Protein AF-A0A6S6T9M2-F1 (afdb_monomer_lite)

pLDDT: mean 82.68, std 16.68, range [32.62, 98.31]

Foldseek 3Di:
DPDVVLVVQLVVLVVQLVVLCVCLVPDPCNVVSVVSNVLSVVSNVDPDVVSVVVSVVVVVVVCVVVVVVVVVVFQQLLVVLLVVLVVVLVVLVVVLVPDPDPVSVVVSVVVNVVSVVVSVVSVVVVVVLVVVLVPDVLSVVLSSCCRPPNDVRSVVSVVPDPVVVQLVVLLVVLVVLQVVLVVCVVVVVNVSSLVSLVVSCVSPPALVSLVSSLVSCVVVVVLVVNLVSLVVCVVPYDDDLVSLLVSLQSNLVSCVVVVVNVSSVVSPVVSVVSVVVVVVVD

Organism: NCBI:txid269237

Radius of gyration: 30.88 Å; chains: 1; bounding box: 86×60×70 Å

Sequence (282 aa):
MGIFSQAKSWKFAAVIASYAEKQVEGSEYPWMWEIIATIAEEFNNEVNVFVVAIGLIVLIIVTYAFGKEQSDKHTDFFVEELKRKNEEIERLQEALKSTPSNQEKLLFSTQIEVLSNELIKVKETEKRLKENALEVEVVKVVTEILNEKGIDEALAYLENLDIQKLTEKNREYSKALLTQADLYELRNEHLKANKYYIKSIGFDRNFSNSLIYVDYLAQQNENIKVLKQLQIMELELVFSQDEKIIFLGSIANGYYKQNQFLEAEEAYNEALELYRALAQNN

Secondary structure (DSSP, 8-state):
--STTHHHHHHHHHHHHHHHHHHHTT-S-HHHHHHHHHHHHHHHH---HHHHHHHHHHHHHHHHHHHHHTGGGS--HHHHHHHHHHHHHHHHHHHHHH---HHHHHHHHHHHHHHHHHHHHHHHHHHHHHHHHTT-HHHHHHHHHHHHH-HHHHHHHHHT--HHHHHHHHHHHHHHHHHHHHHHHHTT-HHHHHHHHHHHHHH---HHHHHHHHHHHHHTT-HHHHHHHHHHHHHH-PPPHHHHHHHHHHHHHHHHHTT-HHHHHHHHHHHHHHHHHHHHH-

InterPro domains:
  IPR011990 Tetratricopeptide-like helical domain superfamily [G3DSA:1.25.40.10] (145-282)
  IPR011990 Tetratricopeptide-like helical domain superfamily [SSF48452] (152-277)
  IPR019734 Tetratricopeptide repeat [SM00028] (174-207)
  IPR019734 Tetratricopeptide repeat [SM00028] (245-278)

Structure (mmCIF, N/CA/C/O backbone):
data_AF-A0A6S6T9M2-F1
#
_entry.id   AF-A0A6S6T9M2-F1
#
loop_
_atom_site.group_PDB
_atom_site.id
_atom_site.type_symbol
_atom_site.label_atom_id
_atom_site.label_alt_id
_atom_site.label_comp_id
_atom_site.label_asym_id
_atom_site.label_entity_id
_atom_site.label_seq_id
_atom_site.pdbx_PDB_ins_code
_atom_site.Cartn_x
_atom_site.Cartn_y
_atom_site.Cartn_z
_atom_site.occupancy
_atom_site.B_iso_or_equiv
_atom_site.auth_seq_id
_atom_site.auth_comp_id
_atom_site.auth_asym_id
_atom_site.auth_atom_id
_atom_site.pdbx_PDB_model_num
ATOM 1 N N . MET A 1 1 ? 46.884 -15.381 18.777 1.00 42.72 1 MET A N 1
ATOM 2 C CA . MET A 1 1 ? 45.641 -15.043 18.046 1.00 42.72 1 MET A CA 1
ATOM 3 C C . MET A 1 1 ? 45.480 -15.998 16.849 1.00 42.72 1 MET A C 1
ATOM 5 O O . MET A 1 1 ? 45.544 -15.552 15.718 1.00 42.72 1 MET A O 1
ATOM 9 N N . GLY A 1 2 ? 45.373 -17.323 17.055 1.00 50.19 2 GLY A N 1
ATOM 10 C CA . GLY A 1 2 ? 45.653 -18.256 15.940 1.00 50.19 2 GLY A CA 1
ATOM 11 C C . GLY A 1 2 ? 45.145 -19.696 16.036 1.00 50.19 2 GLY A C 1
ATOM 12 O O . GLY A 1 2 ? 45.729 -20.556 15.402 1.00 50.19 2 GLY A O 1
ATOM 13 N N . ILE A 1 3 ? 44.091 -19.983 16.805 1.00 38.41 3 ILE A N 1
ATOM 14 C CA . ILE A 1 3 ? 43.488 -21.339 16.838 1.00 38.41 3 ILE A CA 1
ATOM 15 C C . ILE A 1 3 ? 41.980 -21.285 16.524 1.00 38.41 3 ILE A C 1
ATOM 17 O O . ILE A 1 3 ? 41.440 -22.163 15.860 1.00 38.41 3 ILE A O 1
ATOM 21 N N . PHE A 1 4 ? 41.299 -20.190 16.884 1.00 32.62 4 PHE A N 1
ATOM 22 C CA . PHE A 1 4 ? 39.863 -20.016 16.624 1.00 32.62 4 PHE A CA 1
ATOM 23 C C . PHE A 1 4 ? 39.494 -19.636 15.173 1.00 32.62 4 PHE A C 1
ATOM 25 O O . PHE A 1 4 ? 38.320 -19.742 14.819 1.00 32.62 4 PHE A O 1
ATOM 32 N N . SER A 1 5 ? 40.447 -19.216 14.326 1.00 50.81 5 SER A N 1
ATOM 33 C CA . SER A 1 5 ? 40.186 -18.933 12.900 1.00 50.81 5 SER A CA 1
ATOM 34 C C . SER A 1 5 ? 40.252 -20.189 12.023 1.00 50.81 5 SER A C 1
ATOM 36 O O . SER A 1 5 ? 39.397 -20.356 11.158 1.00 50.81 5 SER A O 1
ATOM 38 N N . GLN A 1 6 ? 41.186 -21.107 12.298 1.00 48.78 6 GLN A N 1
ATOM 39 C CA . GLN A 1 6 ? 41.361 -22.350 11.530 1.00 48.78 6 GLN A CA 1
ATOM 40 C C . GLN A 1 6 ? 40.166 -23.307 11.674 1.00 48.78 6 GLN A C 1
ATOM 42 O O . GLN A 1 6 ? 39.694 -23.883 10.698 1.00 48.78 6 GLN A O 1
ATOM 47 N N . ALA A 1 7 ? 39.588 -23.409 12.875 1.00 47.59 7 ALA A N 1
ATOM 48 C CA . ALA A 1 7 ? 38.432 -24.277 13.109 1.00 47.59 7 ALA A CA 1
ATOM 49 C C . ALA A 1 7 ? 37.156 -23.822 12.366 1.00 47.59 7 ALA A C 1
ATOM 51 O O . ALA A 1 7 ? 36.276 -24.638 12.083 1.00 47.59 7 ALA A O 1
ATOM 52 N N . LYS A 1 8 ? 37.031 -22.523 12.049 1.00 52.19 8 LYS A N 1
ATOM 53 C CA . LYS A 1 8 ? 35.902 -21.988 11.268 1.00 52.19 8 LYS A CA 1
ATOM 54 C C . LYS A 1 8 ? 36.107 -22.160 9.762 1.00 52.19 8 LYS A C 1
ATOM 56 O O . LYS A 1 8 ? 35.130 -22.445 9.075 1.00 52.19 8 LYS A O 1
ATOM 61 N N . SER A 1 9 ? 37.340 -22.046 9.261 1.00 52.81 9 SER A N 1
ATOM 62 C CA . SER A 1 9 ? 37.640 -22.278 7.841 1.00 52.81 9 SER A CA 1
ATOM 63 C C . SER A 1 9 ? 37.421 -23.735 7.431 1.00 52.81 9 SER A C 1
ATOM 65 O O . SER A 1 9 ? 36.854 -23.976 6.372 1.00 52.81 9 SER A O 1
ATOM 67 N N . TRP A 1 10 ? 37.755 -24.701 8.294 1.00 55.53 10 TRP A N 1
ATOM 68 C CA . TRP A 1 10 ? 37.562 -26.130 7.998 1.00 55.53 10 TRP A CA 1
ATOM 69 C C . TRP A 1 10 ? 36.083 -26.527 7.914 1.00 55.53 10 TRP A C 1
ATOM 71 O O . TRP A 1 10 ? 35.679 -27.267 7.022 1.00 55.53 10 TRP A O 1
ATOM 81 N N . LYS A 1 11 ? 35.233 -25.961 8.784 1.00 56.62 11 LYS A N 1
ATOM 82 C CA . LYS A 1 11 ? 33.778 -26.179 8.708 1.00 56.62 11 LYS A CA 1
ATOM 83 C C . LYS A 1 11 ? 33.154 -25.569 7.455 1.00 56.62 11 LYS A C 1
ATOM 85 O O . LYS A 1 11 ? 32.199 -26.128 6.934 1.00 56.62 11 LYS A O 1
ATOM 90 N N . PHE A 1 12 ? 33.670 -24.437 6.984 1.00 56.12 12 PHE A N 1
ATOM 91 C CA . PHE A 1 12 ? 33.167 -23.786 5.777 1.00 56.12 12 PHE A CA 1
ATOM 92 C C . PHE A 1 12 ? 33.563 -24.553 4.506 1.00 56.12 12 PHE A C 1
ATOM 94 O O . PHE A 1 12 ? 32.707 -24.797 3.660 1.00 56.12 12 PHE A O 1
ATOM 101 N N . ALA A 1 13 ? 34.815 -25.015 4.418 1.00 58.75 13 ALA A N 1
ATOM 102 C CA . ALA A 1 13 ? 35.294 -25.837 3.305 1.00 58.75 13 ALA A CA 1
ATOM 103 C C . ALA A 1 13 ? 34.513 -27.159 3.185 1.00 58.75 13 ALA A C 1
ATOM 105 O O . ALA A 1 13 ? 34.029 -27.490 2.106 1.00 58.75 13 ALA A O 1
ATOM 106 N N . ALA A 1 14 ? 34.274 -27.848 4.307 1.00 61.09 14 ALA A N 1
ATOM 107 C CA . ALA A 1 14 ? 33.480 -29.079 4.329 1.00 61.09 14 ALA A CA 1
ATOM 108 C C . ALA A 1 14 ? 32.020 -28.871 3.874 1.00 61.09 14 ALA A C 1
ATOM 110 O O . ALA A 1 14 ? 31.435 -29.741 3.231 1.00 61.09 14 ALA A O 1
ATOM 111 N N . VAL A 1 15 ? 31.424 -27.711 4.180 1.00 60.66 15 VAL A N 1
ATOM 112 C CA . VAL A 1 15 ? 30.069 -27.360 3.720 1.00 60.66 15 VAL A CA 1
ATOM 113 C C . VAL A 1 15 ? 30.046 -27.109 2.213 1.00 60.66 15 VAL A C 1
ATOM 115 O O . VAL A 1 15 ? 29.116 -27.560 1.551 1.00 60.66 15 VAL A O 1
ATOM 118 N N . ILE A 1 16 ? 31.062 -26.437 1.663 1.00 58.09 16 ILE A N 1
ATOM 119 C CA . ILE A 1 16 ? 31.172 -26.204 0.216 1.00 58.09 16 ILE A CA 1
ATOM 120 C C . ILE A 1 16 ? 31.389 -27.519 -0.533 1.00 58.09 16 ILE A C 1
ATOM 122 O O . ILE A 1 16 ? 30.699 -27.750 -1.520 1.00 58.09 16 ILE A O 1
ATOM 126 N N . ALA A 1 17 ? 32.274 -28.395 -0.048 1.00 63.91 17 ALA A N 1
ATOM 127 C CA . ALA A 1 17 ? 32.515 -29.703 -0.657 1.00 63.91 17 ALA A CA 1
ATOM 128 C C . ALA A 1 17 ? 31.230 -30.548 -0.688 1.00 63.91 17 ALA A C 1
ATOM 130 O O . ALA A 1 17 ? 30.805 -31.001 -1.747 1.00 63.91 17 ALA A O 1
ATOM 131 N N . SER A 1 18 ? 30.535 -30.651 0.452 1.00 64.75 18 SER A N 1
ATOM 132 C CA . SER A 1 18 ? 29.275 -31.400 0.546 1.00 64.75 18 SER A CA 1
ATOM 133 C C . SER A 1 18 ? 28.151 -30.794 -0.303 1.00 64.75 18 SER A C 1
ATOM 135 O O . SER A 1 18 ? 27.286 -31.517 -0.799 1.00 64.75 18 SER A O 1
ATOM 137 N N . TYR A 1 19 ? 28.133 -29.469 -0.465 1.00 61.78 19 TYR A N 1
ATOM 138 C CA . TYR A 1 19 ? 27.185 -28.804 -1.352 1.00 61.78 19 TYR A CA 1
ATOM 139 C C . TYR A 1 19 ? 27.508 -29.087 -2.822 1.00 61.78 19 TYR A C 1
ATOM 141 O O . TYR A 1 19 ? 26.602 -29.437 -3.569 1.00 61.78 19 TYR A O 1
ATOM 149 N N . ALA A 1 20 ? 28.780 -28.992 -3.218 1.00 63.69 20 ALA A N 1
ATOM 150 C CA . ALA A 1 20 ? 29.231 -29.248 -4.581 1.00 63.69 20 ALA A CA 1
ATOM 151 C C . ALA A 1 20 ? 28.957 -30.695 -5.015 1.00 63.69 20 ALA A C 1
ATOM 153 O O . ALA A 1 20 ? 28.370 -30.896 -6.073 1.00 63.69 20 ALA A O 1
ATOM 154 N N . GLU A 1 21 ? 29.266 -31.688 -4.173 1.00 64.75 21 GLU A N 1
ATOM 155 C CA . GLU A 1 21 ? 28.981 -33.106 -4.451 1.00 64.75 21 GLU A CA 1
ATOM 156 C C . GLU A 1 21 ? 27.493 -33.365 -4.722 1.00 64.75 21 GLU A C 1
ATOM 158 O O . GLU A 1 21 ? 27.144 -34.083 -5.655 1.00 64.75 21 GLU A O 1
ATOM 163 N N . LYS A 1 22 ? 26.595 -32.729 -3.958 1.00 63.97 22 LYS A N 1
ATOM 164 C CA . LYS A 1 22 ? 25.142 -32.862 -4.160 1.00 63.97 22 LYS A CA 1
ATOM 165 C C . LYS A 1 22 ? 24.640 -32.238 -5.459 1.00 63.97 22 LYS A C 1
ATOM 167 O O . LYS A 1 22 ? 23.543 -32.574 -5.885 1.00 63.97 22 LYS A O 1
ATOM 172 N N . GLN A 1 23 ? 25.398 -31.317 -6.050 1.00 66.00 23 GLN A N 1
ATOM 173 C CA . GLN A 1 23 ? 25.055 -30.687 -7.325 1.00 66.00 23 GLN A CA 1
ATOM 174 C C . GLN A 1 23 ? 25.643 -31.444 -8.529 1.00 66.00 23 GLN A C 1
ATOM 176 O O . GLN A 1 23 ? 25.248 -31.162 -9.656 1.00 66.00 23 GLN A O 1
ATOM 181 N N . VAL A 1 24 ? 26.551 -32.414 -8.328 1.00 64.88 24 VAL A N 1
ATOM 182 C CA . VAL A 1 24 ? 27.090 -33.261 -9.414 1.00 64.88 24 VAL A CA 1
ATOM 183 C C . VAL A 1 24 ? 25.969 -34.096 -10.045 1.00 64.88 24 VAL A C 1
ATOM 185 O O . VAL A 1 24 ? 25.859 -34.164 -11.271 1.00 64.88 24 VAL A O 1
ATOM 188 N N . GLU A 1 25 ? 25.099 -34.691 -9.223 1.00 49.94 25 GLU A N 1
ATOM 189 C CA . GLU A 1 25 ? 23.943 -35.461 -9.692 1.00 49.94 25 GLU A CA 1
ATOM 190 C C . GLU A 1 25 ? 22.837 -34.530 -10.213 1.00 49.94 25 GLU A C 1
ATOM 192 O O . GLU A 1 25 ? 22.069 -33.946 -9.452 1.00 49.94 25 GLU A O 1
ATOM 197 N N . GLY A 1 26 ? 22.751 -34.405 -11.540 1.00 54.00 26 GLY A N 1
ATOM 198 C CA . GLY A 1 26 ? 21.720 -33.621 -12.233 1.00 54.00 26 GLY A CA 1
ATOM 199 C C . GLY A 1 26 ? 22.206 -32.299 -12.830 1.00 54.00 26 GLY A C 1
ATOM 200 O O . GLY A 1 26 ? 21.419 -31.609 -13.475 1.00 54.00 26 GLY A O 1
ATOM 201 N N . SER A 1 27 ? 23.486 -31.956 -12.667 1.00 63.69 27 SER A N 1
ATOM 202 C CA . SER A 1 27 ? 24.093 -30.808 -13.351 1.00 63.69 27 SER A CA 1
ATOM 203 C C . SER A 1 27 ? 24.407 -31.126 -14.816 1.00 63.69 27 SER A C 1
ATOM 205 O O . SER A 1 27 ? 24.907 -32.204 -15.133 1.00 63.69 27 SER A O 1
ATOM 207 N N . GLU A 1 28 ? 24.191 -30.154 -15.708 1.00 59.28 28 GLU A N 1
ATOM 208 C CA . GLU A 1 28 ? 24.669 -30.201 -17.102 1.00 59.28 28 GLU A CA 1
ATOM 209 C C . GLU A 1 28 ? 26.208 -30.227 -17.196 1.00 59.28 28 GLU A C 1
ATOM 211 O O . GLU A 1 28 ? 26.762 -30.664 -18.204 1.00 59.28 28 GLU A O 1
ATOM 216 N N . TYR A 1 29 ? 26.910 -29.825 -16.128 1.00 59.88 29 TYR A N 1
ATOM 217 C CA . TYR A 1 29 ? 28.374 -29.781 -16.062 1.00 59.88 29 TYR A CA 1
ATOM 218 C C . TYR A 1 29 ? 28.917 -30.444 -14.778 1.00 59.88 29 TYR A C 1
ATOM 220 O O . TYR A 1 29 ? 29.408 -29.752 -13.880 1.00 59.88 29 TYR A O 1
ATOM 228 N N . PRO A 1 30 ? 28.856 -31.786 -14.665 1.00 63.81 30 PRO A N 1
ATOM 229 C CA . PRO A 1 30 ? 29.309 -32.530 -13.480 1.00 63.81 30 PRO A CA 1
ATOM 230 C C . PRO A 1 30 ? 30.799 -32.322 -13.166 1.00 63.81 30 PRO A C 1
ATOM 232 O O . PRO A 1 30 ? 31.168 -32.103 -12.015 1.00 63.81 30 PRO A O 1
ATOM 235 N N . TRP A 1 31 ? 31.636 -32.269 -14.210 1.00 66.00 31 TRP A N 1
ATOM 236 C CA . TRP A 1 31 ? 33.089 -32.066 -14.122 1.00 66.00 31 TRP A CA 1
ATOM 237 C C . TRP A 1 31 ? 33.486 -30.774 -13.388 1.00 66.00 31 TRP A C 1
ATOM 239 O O . TRP A 1 31 ? 34.559 -30.680 -12.800 1.00 66.00 31 TRP A O 1
ATOM 249 N N . MET A 1 32 ? 32.625 -29.755 -13.409 1.00 63.19 32 MET A N 1
ATOM 250 C CA . MET A 1 32 ? 32.878 -28.475 -12.751 1.00 63.19 32 MET A CA 1
ATOM 251 C C . MET A 1 32 ? 32.645 -28.562 -11.242 1.00 63.19 32 MET A C 1
ATOM 253 O O . MET A 1 32 ? 33.432 -28.034 -10.457 1.00 63.19 32 MET A O 1
ATOM 257 N N . TRP A 1 33 ? 31.585 -29.257 -10.830 1.00 69.50 33 TRP A N 1
ATOM 258 C CA . TRP A 1 33 ? 31.306 -29.515 -9.420 1.00 69.50 33 TRP A CA 1
ATOM 259 C C . TRP A 1 33 ? 32.347 -30.447 -8.803 1.00 69.50 33 TRP A C 1
ATOM 261 O O . TRP A 1 33 ? 32.735 -30.233 -7.658 1.00 69.50 33 TRP A O 1
ATOM 271 N N . GLU A 1 34 ? 32.885 -31.388 -9.583 1.00 69.00 34 GLU A N 1
ATOM 272 C CA . GLU A 1 34 ? 34.044 -32.202 -9.196 1.00 69.00 34 GLU A CA 1
ATOM 273 C C . GLU A 1 34 ? 35.296 -31.343 -8.951 1.00 69.00 34 GLU A C 1
ATOM 275 O O . GLU A 1 34 ? 35.994 -31.548 -7.958 1.00 69.00 34 GLU A O 1
ATOM 280 N N . ILE A 1 35 ? 35.561 -30.328 -9.785 1.00 64.81 35 ILE A N 1
ATOM 281 C CA . ILE A 1 35 ? 36.665 -29.375 -9.565 1.00 64.81 35 ILE A CA 1
ATOM 282 C C . ILE A 1 35 ? 36.435 -28.554 -8.290 1.00 64.81 35 ILE A C 1
ATOM 284 O O . ILE A 1 35 ? 37.356 -28.395 -7.492 1.00 64.81 35 ILE A O 1
ATOM 288 N N . ILE A 1 36 ? 35.220 -28.046 -8.065 1.00 64.38 36 ILE A N 1
ATOM 289 C CA . ILE A 1 36 ? 34.890 -27.261 -6.863 1.00 64.38 36 ILE A CA 1
ATOM 290 C C . ILE A 1 36 ? 35.013 -28.118 -5.596 1.00 64.38 36 ILE A C 1
ATOM 292 O O . ILE A 1 36 ? 35.560 -27.644 -4.600 1.00 64.38 36 ILE A O 1
ATOM 296 N N . ALA A 1 37 ? 34.543 -29.367 -5.633 1.00 67.62 37 ALA A N 1
ATOM 297 C CA . ALA A 1 37 ? 34.672 -30.313 -4.528 1.00 67.62 37 ALA A CA 1
ATOM 298 C C . ALA A 1 37 ? 36.145 -30.636 -4.240 1.00 67.62 37 ALA A C 1
ATOM 300 O O . ALA A 1 37 ? 36.572 -30.533 -3.092 1.00 67.62 37 ALA A O 1
ATOM 301 N N . THR A 1 38 ? 36.933 -30.905 -5.286 1.00 67.44 38 THR A N 1
ATOM 302 C CA . THR A 1 38 ? 38.375 -31.181 -5.179 1.00 67.44 38 THR A CA 1
ATOM 303 C C . THR A 1 38 ? 39.119 -29.992 -4.568 1.00 67.44 38 THR A C 1
ATOM 305 O O . THR A 1 38 ? 39.863 -30.155 -3.606 1.00 67.44 38 THR A O 1
ATOM 308 N N . ILE A 1 39 ? 38.852 -28.771 -5.049 1.00 63.19 39 ILE A N 1
ATOM 309 C CA . ILE A 1 39 ? 39.427 -27.542 -4.486 1.00 63.19 39 ILE A CA 1
ATOM 310 C C . ILE A 1 39 ? 39.017 -27.390 -3.013 1.00 63.19 39 ILE A C 1
ATOM 312 O O . ILE A 1 39 ? 39.860 -27.109 -2.167 1.00 63.19 39 ILE A O 1
ATOM 316 N N . ALA A 1 40 ? 37.743 -27.598 -2.672 1.00 65.44 40 ALA A N 1
ATOM 317 C CA . ALA A 1 40 ? 37.259 -27.483 -1.295 1.00 65.44 40 ALA A CA 1
ATOM 318 C C . ALA A 1 40 ? 37.879 -28.527 -0.342 1.00 65.44 40 ALA A C 1
ATOM 320 O O . ALA A 1 40 ? 38.109 -28.224 0.831 1.00 65.44 40 ALA A O 1
ATOM 321 N N . GLU A 1 41 ? 38.184 -29.728 -0.833 1.00 66.00 41 GLU A N 1
ATOM 322 C CA . GLU A 1 41 ? 38.875 -30.776 -0.078 1.00 66.00 41 GLU A CA 1
ATOM 323 C C . GLU A 1 41 ? 40.359 -30.435 0.140 1.00 66.00 41 GLU A C 1
ATOM 325 O O . GLU A 1 41 ? 40.887 -30.582 1.244 1.00 66.00 41 GLU A O 1
ATOM 330 N N . GLU A 1 42 ? 41.020 -29.863 -0.867 1.00 62.88 42 G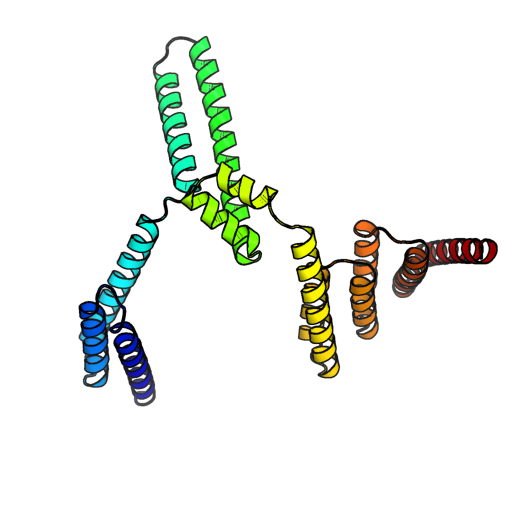LU A N 1
ATOM 331 C CA . GLU A 1 42 ? 42.414 -29.410 -0.785 1.00 62.88 42 GLU A CA 1
ATOM 332 C C . GLU A 1 42 ? 42.581 -28.227 0.190 1.00 62.88 42 GLU A C 1
ATOM 334 O O . GLU A 1 42 ? 43.537 -28.172 0.969 1.00 62.88 42 GLU A O 1
ATOM 339 N N . PHE A 1 43 ? 41.577 -27.344 0.259 1.00 61.41 43 PHE A N 1
ATOM 340 C CA . PHE A 1 43 ? 41.442 -26.290 1.276 1.00 61.41 43 PHE A CA 1
ATOM 341 C C . PHE A 1 43 ? 41.372 -26.821 2.720 1.00 61.41 43 PHE A C 1
ATOM 343 O O . PHE A 1 43 ? 41.695 -26.087 3.660 1.00 61.41 43 PHE A O 1
ATOM 350 N N . ASN A 1 44 ? 40.911 -28.059 2.920 1.00 62.75 44 ASN A N 1
ATOM 351 C CA . ASN A 1 44 ? 40.831 -28.680 4.241 1.00 62.75 44 ASN A CA 1
ATOM 352 C C . ASN A 1 44 ? 42.197 -29.225 4.701 1.00 62.75 44 ASN A C 1
ATOM 354 O O . ASN A 1 44 ? 42.442 -29.316 5.904 1.00 62.75 44 ASN A O 1
ATOM 358 N N . ASN A 1 45 ? 43.093 -29.541 3.758 1.00 60.31 45 ASN A N 1
ATOM 359 C CA . ASN A 1 45 ? 44.340 -30.255 4.033 1.00 60.31 45 ASN A CA 1
ATOM 360 C C . ASN A 1 45 ? 45.586 -29.355 4.138 1.00 60.31 45 ASN A C 1
ATOM 362 O O . ASN A 1 45 ? 46.496 -29.711 4.886 1.00 60.31 45 ASN A O 1
ATOM 366 N N . GLU A 1 46 ? 45.640 -28.173 3.504 1.00 56.06 46 GLU A N 1
ATOM 367 C CA . GLU A 1 46 ? 46.787 -27.255 3.652 1.00 56.06 46 GLU A CA 1
ATOM 368 C C . GLU A 1 46 ? 46.416 -25.772 3.839 1.00 56.06 46 GLU A C 1
ATOM 370 O O . GLU A 1 46 ? 45.572 -25.202 3.151 1.00 56.06 46 GLU A O 1
ATOM 375 N N . VAL A 1 47 ? 47.130 -25.090 4.749 1.00 55.41 47 VAL A N 1
ATOM 376 C CA . VAL A 1 47 ? 47.033 -23.634 4.988 1.00 55.41 47 VAL A CA 1
ATOM 377 C C . VAL A 1 47 ? 47.867 -22.880 3.942 1.00 55.41 47 VAL A C 1
ATOM 379 O O . VAL A 1 47 ? 48.791 -22.139 4.280 1.00 55.41 47 VAL A O 1
ATOM 382 N N . ASN A 1 48 ? 47.585 -23.080 2.653 1.00 59.94 48 ASN A N 1
ATOM 383 C CA . ASN A 1 48 ? 48.264 -22.350 1.586 1.00 59.94 48 ASN A CA 1
ATOM 384 C C . ASN A 1 48 ? 47.383 -21.206 1.067 1.00 59.94 48 ASN A C 1
ATOM 386 O O . ASN A 1 48 ? 46.464 -21.393 0.271 1.00 59.94 48 ASN A O 1
ATOM 390 N N . VAL A 1 49 ? 47.682 -19.988 1.525 1.00 54.09 49 VAL A N 1
ATOM 391 C CA . VAL A 1 49 ? 46.944 -18.752 1.198 1.00 54.09 49 VAL A CA 1
ATOM 392 C C . VAL A 1 49 ? 46.855 -18.502 -0.317 1.00 54.09 49 VAL A C 1
ATOM 394 O O . VAL A 1 49 ? 45.883 -17.907 -0.780 1.00 54.09 49 VAL A O 1
ATOM 397 N N . PHE A 1 50 ? 47.815 -18.998 -1.107 1.00 52.56 50 PHE A N 1
ATOM 398 C CA . PHE A 1 50 ? 47.763 -18.898 -2.569 1.00 52.56 50 PHE A CA 1
ATOM 399 C C . PHE A 1 50 ? 46.638 -19.739 -3.184 1.00 52.56 50 PHE A C 1
ATOM 401 O O . PHE A 1 50 ? 45.958 -19.264 -4.091 1.00 52.56 50 PHE A O 1
ATOM 408 N N . VAL A 1 51 ? 46.387 -20.941 -2.661 1.00 56.38 51 VAL A N 1
ATOM 409 C CA . VAL A 1 51 ? 45.285 -21.808 -3.116 1.00 56.38 51 VAL A CA 1
ATOM 410 C C . VAL A 1 51 ? 43.937 -21.172 -2.765 1.00 56.38 51 VAL A C 1
ATOM 412 O O . VAL A 1 51 ? 43.016 -21.175 -3.581 1.00 56.38 51 VAL A O 1
ATOM 415 N N . VAL A 1 52 ? 43.863 -20.499 -1.609 1.00 54.50 52 VAL A N 1
ATOM 416 C CA . VAL A 1 52 ? 42.679 -19.732 -1.189 1.00 54.50 52 VAL A CA 1
ATOM 417 C C . VAL A 1 52 ? 42.351 -18.593 -2.152 1.00 54.50 52 VAL A C 1
ATOM 419 O O . VAL A 1 52 ? 41.195 -18.410 -2.538 1.00 54.50 52 VAL A O 1
ATOM 422 N N . ALA A 1 53 ? 43.370 -17.839 -2.564 1.00 55.38 53 ALA A N 1
ATOM 423 C CA . ALA A 1 53 ? 43.205 -16.739 -3.504 1.00 55.38 53 ALA A CA 1
ATOM 424 C C . ALA A 1 53 ? 42.751 -17.231 -4.887 1.00 55.38 53 ALA A C 1
ATOM 426 O O . ALA A 1 53 ? 41.849 -16.642 -5.479 1.00 55.38 53 ALA A O 1
ATOM 427 N N . ILE A 1 54 ? 43.323 -18.336 -5.378 1.00 62.50 54 ILE A N 1
ATOM 428 C CA . ILE A 1 54 ? 42.949 -18.926 -6.670 1.00 62.50 54 ILE A CA 1
ATOM 429 C C . ILE A 1 54 ? 41.512 -19.465 -6.626 1.00 62.50 54 ILE A C 1
ATOM 431 O O . ILE A 1 54 ? 40.733 -19.165 -7.528 1.00 62.50 54 ILE A O 1
ATOM 435 N N . GLY A 1 55 ? 41.122 -20.172 -5.559 1.00 59.56 55 GLY A N 1
ATOM 436 C CA . GLY A 1 55 ? 39.757 -20.683 -5.392 1.00 59.56 55 GLY A CA 1
ATOM 437 C C . GLY A 1 55 ? 38.698 -19.576 -5.370 1.00 59.56 55 GLY A C 1
ATOM 438 O O . GLY A 1 55 ? 37.657 -19.706 -6.011 1.00 59.56 55 GLY A O 1
ATOM 439 N N . LEU A 1 56 ? 38.980 -18.444 -4.713 1.00 60.50 56 LEU A N 1
ATOM 440 C CA . LEU A 1 56 ? 38.093 -17.274 -4.725 1.00 60.50 56 LEU A CA 1
ATOM 441 C C . LEU A 1 56 ? 37.995 -16.622 -6.107 1.00 60.50 56 LEU A C 1
ATOM 443 O O . LEU A 1 56 ? 36.906 -16.224 -6.509 1.00 60.50 56 LEU A O 1
ATOM 447 N N . ILE A 1 57 ? 39.103 -16.530 -6.846 1.00 65.50 57 ILE A N 1
ATOM 448 C CA . ILE A 1 57 ? 39.105 -15.989 -8.212 1.00 65.50 57 ILE A CA 1
ATOM 449 C C . ILE A 1 57 ? 38.272 -16.880 -9.137 1.00 65.50 57 ILE A C 1
ATOM 451 O O . ILE A 1 57 ? 37.447 -16.362 -9.884 1.00 65.50 57 ILE A O 1
ATOM 455 N N . VAL A 1 58 ? 38.426 -18.204 -9.053 1.00 65.62 58 VAL A N 1
ATOM 456 C CA . VAL A 1 58 ? 37.620 -19.151 -9.838 1.00 65.62 58 VAL A CA 1
ATOM 457 C C . VAL A 1 58 ? 36.145 -19.040 -9.461 1.00 65.62 58 VAL A C 1
ATOM 459 O O . VAL A 1 58 ? 35.314 -18.923 -10.355 1.00 65.62 58 VAL A O 1
ATOM 462 N N . LEU A 1 59 ? 35.808 -18.972 -8.168 1.00 62.59 59 LEU A N 1
ATOM 463 C CA . LEU A 1 59 ? 34.429 -18.775 -7.718 1.00 62.59 59 LEU A CA 1
ATOM 464 C C . LEU A 1 59 ? 33.839 -17.471 -8.272 1.00 62.59 59 LEU A C 1
ATOM 466 O O . LEU A 1 59 ? 32.724 -17.480 -8.777 1.00 62.59 59 LEU A O 1
ATOM 470 N N . ILE A 1 60 ? 34.581 -16.361 -8.234 1.00 64.06 60 ILE A N 1
ATOM 471 C CA . ILE A 1 60 ? 34.135 -15.073 -8.782 1.00 64.06 60 ILE A CA 1
ATOM 472 C C . ILE A 1 60 ? 33.938 -15.165 -10.297 1.00 64.06 60 ILE A C 1
ATOM 474 O O . ILE A 1 60 ? 32.917 -14.699 -10.794 1.00 64.06 60 ILE A O 1
ATOM 478 N N . ILE A 1 61 ? 34.870 -15.784 -11.026 1.00 63.62 61 ILE A N 1
ATOM 479 C CA . ILE A 1 61 ? 34.772 -15.959 -12.482 1.00 63.62 61 ILE A CA 1
ATOM 480 C C . ILE A 1 61 ? 33.567 -16.830 -12.836 1.00 63.62 61 ILE A C 1
ATOM 482 O O . ILE A 1 61 ? 32.820 -16.469 -13.737 1.00 63.62 61 ILE A O 1
ATOM 486 N N . VAL A 1 62 ? 33.338 -17.925 -12.110 1.00 60.34 62 VAL A N 1
ATOM 487 C CA . VAL A 1 62 ? 32.181 -18.812 -12.295 1.00 60.34 62 VAL A CA 1
ATOM 488 C C . VAL A 1 62 ? 30.888 -18.069 -11.961 1.00 60.34 62 VAL A C 1
ATOM 490 O O . VAL A 1 62 ? 29.971 -18.056 -12.772 1.00 60.34 62 VAL A O 1
ATOM 493 N N . THR A 1 63 ? 30.821 -17.357 -10.833 1.00 57.34 63 THR A N 1
ATOM 494 C CA . THR A 1 63 ? 29.630 -16.575 -10.449 1.00 57.34 63 THR A CA 1
ATOM 495 C C . THR A 1 63 ? 29.331 -15.473 -11.472 1.00 57.34 63 THR A C 1
ATOM 497 O O . THR A 1 63 ? 28.174 -15.226 -11.801 1.00 57.34 63 THR A O 1
ATOM 500 N N . TYR A 1 64 ? 30.369 -14.830 -12.012 1.00 56.66 64 TYR A N 1
ATOM 501 C CA . TYR A 1 64 ? 30.250 -13.795 -13.037 1.00 56.66 64 TYR A CA 1
ATOM 502 C C . TYR A 1 64 ? 29.853 -14.367 -14.405 1.00 56.66 64 TYR A C 1
ATOM 504 O O . TYR A 1 64 ? 28.980 -13.812 -15.067 1.00 56.66 64 TYR A O 1
ATOM 512 N N . ALA A 1 65 ? 30.454 -15.482 -14.823 1.00 54.38 65 ALA A N 1
ATOM 513 C CA . ALA A 1 65 ? 30.146 -16.148 -16.085 1.00 54.38 65 ALA A CA 1
ATOM 514 C C . ALA A 1 65 ? 28.724 -16.730 -16.082 1.00 54.38 65 ALA A C 1
ATOM 516 O O . ALA A 1 65 ? 27.968 -16.456 -17.006 1.00 54.38 65 ALA A O 1
ATOM 517 N N . PHE A 1 66 ? 28.312 -17.419 -15.012 1.00 51.34 66 PHE A N 1
ATOM 518 C CA . PHE A 1 66 ? 26.951 -17.956 -14.884 1.00 51.34 66 PHE A CA 1
ATOM 519 C C . PHE A 1 66 ? 25.898 -16.872 -14.642 1.00 51.34 66 PHE A C 1
ATOM 521 O O . PHE A 1 66 ? 24.794 -16.972 -15.173 1.00 51.34 66 PHE A O 1
ATOM 528 N N . GLY A 1 67 ? 26.232 -15.809 -13.900 1.00 48.09 67 GLY A N 1
ATOM 529 C CA . GLY A 1 67 ? 25.357 -14.641 -13.771 1.00 48.09 67 GLY A CA 1
ATOM 530 C C . GLY A 1 67 ? 25.093 -13.957 -15.117 1.00 48.09 67 GLY A C 1
ATOM 531 O O . GLY A 1 67 ? 24.018 -13.403 -15.326 1.00 48.09 67 GLY A O 1
ATOM 532 N N . LYS A 1 68 ? 26.049 -14.039 -16.049 1.00 42.09 68 LYS A N 1
ATOM 533 C CA . LYS A 1 68 ? 25.910 -13.537 -17.418 1.00 42.09 68 LYS A CA 1
ATOM 534 C C . LYS A 1 68 ? 25.183 -14.527 -18.340 1.00 42.09 68 LYS A C 1
ATOM 536 O O . LYS A 1 68 ? 24.340 -14.115 -19.121 1.00 42.09 68 LYS A O 1
ATOM 541 N N . GLU A 1 69 ? 25.425 -15.828 -18.203 1.00 37.66 69 GLU A N 1
ATOM 542 C CA . GLU A 1 69 ? 24.832 -16.854 -19.074 1.00 37.66 69 GLU A CA 1
ATOM 543 C C . GLU A 1 69 ? 23.350 -17.150 -18.756 1.00 37.66 69 GLU A C 1
ATOM 545 O O . GLU A 1 69 ? 22.573 -17.430 -19.668 1.00 37.66 69 GLU A O 1
ATOM 550 N N . GLN A 1 70 ? 22.903 -16.993 -17.499 1.00 40.62 70 GLN A N 1
ATOM 551 C CA . GLN A 1 70 ? 21.461 -16.956 -17.187 1.00 40.62 70 GLN A CA 1
ATOM 552 C C . GLN A 1 70 ? 20.776 -15.676 -17.693 1.00 40.62 70 GLN A C 1
ATOM 554 O O . GLN A 1 70 ? 19.585 -15.705 -17.999 1.00 40.62 70 GLN A O 1
ATOM 559 N N . SER A 1 71 ? 21.518 -14.572 -17.819 1.00 41.16 71 SER A N 1
ATOM 560 C CA . SER A 1 71 ? 21.014 -13.320 -18.394 1.00 41.16 71 SER A CA 1
ATOM 561 C C . SER A 1 71 ? 20.868 -13.385 -19.918 1.00 41.16 71 SER A C 1
ATOM 563 O O . SER A 1 71 ? 20.050 -12.655 -20.464 1.00 41.16 71 SER A O 1
ATOM 565 N N . ASP A 1 72 ? 21.624 -14.242 -20.610 1.00 39.22 72 ASP A N 1
ATOM 566 C CA . ASP A 1 72 ? 21.654 -14.288 -22.081 1.00 39.22 72 ASP A CA 1
ATOM 567 C C . ASP A 1 72 ? 20.504 -15.114 -22.707 1.00 39.22 72 ASP A C 1
ATOM 569 O O . ASP A 1 72 ? 20.331 -15.094 -23.926 1.00 39.22 72 ASP A O 1
ATOM 573 N N . LYS A 1 73 ? 19.679 -15.816 -21.909 1.00 43.25 73 LYS A N 1
ATOM 574 C CA . LYS A 1 73 ? 18.466 -16.519 -22.396 1.00 43.25 73 LYS A CA 1
ATOM 575 C C . LYS A 1 73 ? 17.156 -15.752 -22.187 1.00 43.25 73 LYS A C 1
ATOM 577 O O . LYS A 1 73 ? 16.139 -16.157 -22.742 1.00 43.25 73 LYS A O 1
ATOM 582 N N . HIS A 1 74 ? 17.181 -14.657 -21.432 1.00 44.78 74 HIS A N 1
ATOM 583 C CA . HIS A 1 74 ? 16.030 -13.782 -21.232 1.00 44.78 74 HIS A CA 1
ATOM 584 C C . HIS A 1 74 ? 16.358 -12.406 -21.796 1.00 44.78 74 HIS A C 1
ATOM 586 O O . HIS A 1 74 ? 17.054 -11.610 -21.167 1.00 44.78 74 HIS A O 1
ATOM 592 N N . THR A 1 75 ? 15.863 -12.112 -22.992 1.00 54.66 75 THR A N 1
ATOM 593 C CA . THR A 1 75 ? 15.880 -10.747 -23.507 1.00 54.66 75 THR A CA 1
ATOM 594 C C . THR A 1 75 ? 14.906 -9.918 -22.675 1.00 54.66 75 THR A C 1
ATOM 596 O O . THR A 1 75 ? 13.694 -10.042 -22.795 1.00 54.66 75 THR A O 1
ATOM 599 N N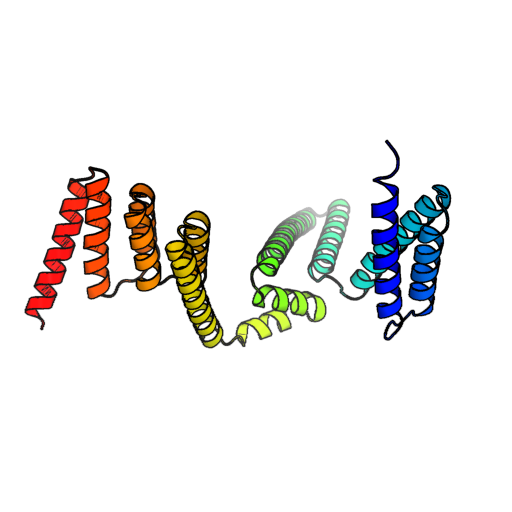 . ASP A 1 76 ? 15.447 -9.118 -21.754 1.00 79.31 76 ASP A N 1
ATOM 600 C CA . ASP A 1 76 ? 14.672 -8.170 -20.952 1.00 79.31 76 ASP A CA 1
ATOM 601 C C . ASP A 1 76 ? 13.950 -7.208 -21.909 1.00 79.31 76 ASP A C 1
ATOM 603 O O . ASP A 1 76 ? 14.593 -6.438 -22.635 1.00 79.31 76 ASP A O 1
ATOM 607 N N . PHE A 1 77 ? 12.614 -7.269 -21.918 1.00 86.50 77 PHE A N 1
ATOM 608 C CA . PHE A 1 77 ? 11.760 -6.465 -22.792 1.00 86.50 77 PHE A CA 1
ATOM 609 C C . PHE A 1 77 ? 12.127 -4.975 -22.709 1.00 86.50 77 PHE A C 1
ATOM 611 O O . PHE A 1 77 ? 12.163 -4.267 -23.719 1.00 86.50 77 PHE A O 1
ATOM 618 N N . PHE A 1 78 ? 12.454 -4.490 -21.506 1.00 82.69 78 PHE A N 1
ATOM 619 C CA . PHE A 1 78 ? 12.818 -3.094 -21.294 1.00 82.69 78 PHE A CA 1
ATOM 620 C C . PHE A 1 78 ? 14.170 -2.753 -21.906 1.00 82.69 78 PHE A C 1
ATOM 622 O O . PHE A 1 78 ? 14.324 -1.667 -22.462 1.00 82.69 78 PHE A O 1
ATOM 629 N N . VAL A 1 79 ? 15.139 -3.667 -21.863 1.00 86.19 79 VAL A N 1
ATOM 630 C CA . VAL A 1 79 ? 16.449 -3.457 -22.493 1.00 86.19 79 VAL A CA 1
ATOM 631 C C . VAL A 1 79 ? 16.293 -3.311 -24.003 1.00 86.19 79 VAL A C 1
ATOM 633 O O . VAL A 1 79 ? 16.855 -2.378 -24.586 1.00 86.19 79 VAL A O 1
ATOM 636 N N . GLU A 1 80 ? 15.504 -4.180 -24.635 1.00 87.69 80 GLU A N 1
ATOM 637 C CA . GLU A 1 80 ? 15.246 -4.100 -26.074 1.00 87.69 80 GLU A CA 1
ATOM 638 C C . GLU A 1 80 ? 14.486 -2.828 -26.453 1.00 87.69 80 GLU A C 1
ATOM 640 O O . GLU A 1 80 ? 14.896 -2.111 -27.371 1.00 87.69 80 GLU A O 1
ATOM 645 N N . GLU A 1 81 ? 13.424 -2.493 -25.721 1.00 87.06 81 GLU A N 1
ATOM 646 C CA . GLU A 1 81 ? 12.595 -1.328 -26.026 1.00 87.06 81 GLU A CA 1
ATOM 647 C C . GLU A 1 81 ? 13.356 -0.010 -25.807 1.00 87.06 81 GLU A C 1
ATOM 649 O O . GLU A 1 81 ? 13.263 0.915 -26.622 1.00 87.06 81 GLU A O 1
ATOM 654 N N . LEU A 1 82 ? 14.177 0.078 -24.753 1.00 85.88 82 LEU A N 1
ATOM 655 C CA . LEU A 1 82 ? 15.055 1.227 -24.520 1.00 85.88 82 LEU A CA 1
ATOM 656 C C . LEU A 1 82 ? 16.109 1.358 -25.616 1.00 85.88 82 LEU A C 1
ATOM 658 O O . LEU A 1 82 ? 16.358 2.468 -26.092 1.00 85.88 82 LEU A O 1
ATOM 662 N N . LYS A 1 83 ? 16.729 0.249 -26.027 1.00 88.94 83 LYS A N 1
ATOM 663 C CA . LYS A 1 83 ? 17.712 0.245 -27.114 1.00 88.94 83 LYS A CA 1
ATOM 664 C C . LYS A 1 83 ? 17.076 0.726 -28.417 1.00 88.94 83 LYS A C 1
ATOM 666 O O . LYS A 1 83 ? 17.575 1.677 -29.013 1.00 88.94 83 LYS A O 1
ATOM 671 N N . ARG A 1 84 ? 15.935 0.148 -28.801 1.00 91.69 84 ARG A N 1
ATOM 672 C CA . ARG A 1 84 ? 15.193 0.499 -30.020 1.00 91.69 84 ARG A CA 1
ATOM 673 C C . ARG A 1 84 ? 14.845 1.987 -30.077 1.00 91.69 84 ARG A C 1
ATOM 675 O O . ARG A 1 84 ? 15.062 2.629 -31.102 1.00 91.69 84 ARG A O 1
ATOM 682 N N . LYS A 1 85 ? 14.322 2.552 -28.983 1.00 88.38 85 LYS A N 1
ATOM 683 C CA . LYS A 1 85 ? 13.969 3.981 -28.929 1.00 88.38 85 LYS A CA 1
ATOM 684 C C . LYS A 1 85 ? 15.196 4.895 -28.963 1.00 88.38 85 LYS A C 1
ATOM 686 O O . LYS A 1 85 ? 15.141 5.926 -29.626 1.00 88.38 85 LYS A O 1
ATOM 691 N N . ASN A 1 86 ? 16.288 4.534 -28.285 1.00 87.38 86 ASN A N 1
ATOM 692 C CA . ASN A 1 86 ? 17.531 5.313 -28.338 1.00 87.38 86 ASN A CA 1
ATOM 693 C C . ASN A 1 86 ? 18.126 5.336 -29.752 1.00 87.38 86 ASN A C 1
ATOM 695 O O . ASN A 1 86 ? 18.462 6.410 -30.240 1.00 87.38 86 ASN A O 1
ATOM 699 N N . GLU A 1 87 ? 18.192 4.185 -30.427 1.00 92.88 87 GLU A N 1
ATOM 700 C CA . GLU A 1 87 ? 18.687 4.100 -31.808 1.00 92.88 87 GLU A CA 1
ATOM 701 C C . GLU A 1 87 ? 17.847 4.960 -32.766 1.00 92.88 87 GLU A C 1
ATOM 703 O O . GLU A 1 87 ? 18.390 5.629 -33.644 1.00 92.88 87 GLU A O 1
ATOM 708 N N . GLU A 1 88 ? 16.524 4.997 -32.587 1.00 93.31 88 GLU A N 1
ATOM 709 C CA . GLU A 1 88 ? 15.649 5.845 -33.402 1.00 93.31 88 GLU A CA 1
ATOM 710 C C . GLU A 1 88 ? 15.856 7.341 -33.119 1.00 93.31 88 GLU A C 1
ATOM 712 O O . GLU A 1 88 ? 15.914 8.147 -34.048 1.00 93.31 88 GLU A O 1
ATOM 717 N N . ILE A 1 89 ? 16.042 7.727 -31.852 1.00 88.69 89 ILE A N 1
ATOM 718 C CA . ILE A 1 89 ? 16.388 9.109 -31.489 1.00 88.69 89 ILE A CA 1
ATOM 719 C C . ILE A 1 89 ? 17.715 9.521 -32.136 1.00 88.69 89 ILE A C 1
ATOM 721 O O . ILE A 1 89 ? 17.799 10.615 -32.693 1.00 88.69 89 ILE A O 1
ATOM 725 N N . GLU A 1 90 ? 18.737 8.666 -32.093 1.00 90.75 90 GLU A N 1
ATOM 726 C CA . GLU A 1 90 ? 20.039 8.938 -32.714 1.00 90.75 90 GLU A CA 1
ATOM 727 C C . GLU A 1 90 ? 19.904 9.144 -34.228 1.00 90.75 90 GLU A C 1
ATOM 729 O O . GLU A 1 90 ? 20.390 10.148 -34.758 1.00 90.75 90 GLU A O 1
ATOM 734 N N . ARG A 1 91 ? 19.150 8.275 -34.915 1.00 94.62 91 ARG A N 1
ATOM 735 C CA . ARG A 1 91 ? 18.854 8.426 -36.352 1.00 94.62 91 ARG A CA 1
ATOM 736 C C . ARG A 1 91 ? 18.158 9.746 -36.662 1.00 94.62 91 ARG A C 1
ATOM 738 O O . ARG A 1 91 ? 18.548 10.448 -37.597 1.00 94.62 91 ARG A O 1
ATOM 745 N N . LEU A 1 92 ? 17.152 10.120 -35.873 1.00 91.38 92 LEU A N 1
ATOM 746 C CA . LEU A 1 92 ? 16.443 11.387 -36.053 1.00 91.38 92 LEU A CA 1
ATOM 747 C C . LEU A 1 92 ? 17.347 12.594 -35.776 1.00 91.38 92 LEU A C 1
ATOM 749 O O . LEU A 1 92 ? 17.238 13.611 -36.460 1.00 91.38 92 LEU A O 1
ATOM 753 N N . GLN A 1 93 ? 18.268 12.501 -34.813 1.00 89.56 93 GLN A N 1
ATOM 754 C CA . GLN A 1 93 ? 19.249 13.554 -34.542 1.00 89.56 93 GLN A CA 1
ATOM 755 C C . GLN A 1 93 ? 20.246 13.725 -35.695 1.00 89.56 93 GLN A C 1
ATOM 757 O O . GLN A 1 93 ? 20.623 14.855 -36.019 1.00 89.56 93 GLN A O 1
ATOM 762 N N . GLU A 1 94 ? 20.677 12.637 -36.332 1.00 93.56 94 GLU A N 1
ATOM 763 C CA . GLU A 1 94 ? 21.514 12.689 -37.536 1.00 93.56 94 GLU A CA 1
ATOM 764 C C . GLU A 1 94 ? 20.758 13.282 -38.736 1.00 93.56 94 GLU A C 1
ATOM 766 O O . GLU A 1 94 ? 21.285 14.157 -39.435 1.00 93.56 94 GLU A O 1
ATOM 771 N N . ALA A 1 95 ? 19.496 12.888 -38.933 1.00 92.44 95 ALA A N 1
ATOM 772 C CA . ALA A 1 95 ? 18.619 13.460 -39.956 1.00 92.44 95 ALA A CA 1
ATOM 773 C C . ALA A 1 95 ? 18.388 14.968 -39.735 1.00 92.44 95 ALA A C 1
ATOM 775 O O . ALA A 1 95 ? 18.489 15.767 -40.667 1.00 92.44 95 ALA A O 1
ATOM 776 N N . LEU A 1 96 ? 18.181 15.385 -38.482 1.00 91.50 96 LEU A N 1
ATOM 777 C CA . LEU A 1 96 ? 18.019 16.786 -38.089 1.00 91.50 96 LEU A CA 1
ATOM 778 C C . LEU A 1 96 ? 19.258 17.639 -38.406 1.00 91.50 96 LEU A C 1
ATOM 780 O O . LEU A 1 96 ? 19.122 18.783 -38.845 1.00 91.50 96 LEU A O 1
ATOM 784 N N . LYS A 1 97 ? 20.464 17.094 -38.195 1.00 92.06 97 LYS A N 1
ATOM 785 C CA . LYS A 1 97 ? 21.736 17.778 -38.496 1.00 92.06 97 LYS A CA 1
ATOM 786 C C . LYS A 1 97 ? 21.988 17.921 -39.997 1.00 92.06 97 LYS A C 1
ATOM 788 O O . LYS A 1 97 ? 22.621 18.889 -40.411 1.00 92.06 97 LYS A O 1
ATOM 793 N N . SER A 1 98 ? 21.535 16.952 -40.789 1.00 90.69 98 SER A N 1
ATOM 794 C CA . SER A 1 98 ? 21.831 16.861 -42.222 1.00 90.69 98 SER A CA 1
ATOM 795 C C .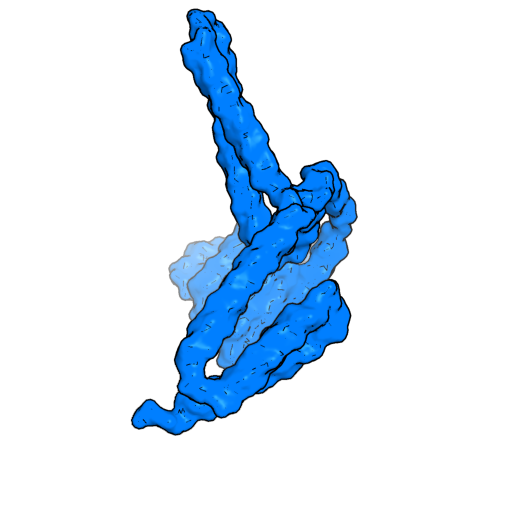 SER A 1 98 ? 20.786 17.530 -43.118 1.00 90.69 98 SER A C 1
ATOM 797 O O . SER A 1 98 ? 21.126 17.929 -44.233 1.00 90.69 98 SER A O 1
ATOM 799 N N . THR A 1 99 ? 19.542 17.717 -42.655 1.00 89.19 99 THR A N 1
ATOM 800 C CA . THR A 1 99 ? 18.510 18.360 -43.480 1.00 89.19 99 THR A CA 1
ATOM 801 C C . THR A 1 99 ? 18.679 19.891 -43.574 1.00 89.19 99 THR A C 1
ATOM 803 O O . THR A 1 99 ? 18.865 20.578 -42.561 1.00 89.19 99 THR A O 1
ATOM 806 N N . PRO A 1 100 ? 18.562 20.485 -44.778 1.00 81.19 100 PRO A N 1
ATOM 807 C CA . PRO A 1 100 ? 18.483 21.933 -44.950 1.00 81.19 100 PRO A CA 1
ATOM 808 C C . PRO A 1 100 ? 17.059 22.493 -44.754 1.00 81.19 100 PRO A C 1
ATOM 810 O O . PRO A 1 100 ? 16.908 23.705 -44.595 1.00 81.19 100 PRO A O 1
ATOM 813 N N . SER A 1 101 ? 16.016 21.653 -44.759 1.00 94.75 101 SER A N 1
ATOM 814 C CA . SER A 1 101 ? 14.612 22.084 -44.735 1.00 94.75 101 SER A CA 1
ATOM 815 C C . SER A 1 101 ? 14.129 22.417 -43.324 1.00 94.75 101 SER A C 1
ATOM 817 O O . SER A 1 101 ? 14.124 21.569 -42.436 1.00 94.75 101 SER A O 1
ATOM 819 N N . ASN A 1 102 ? 13.633 23.638 -43.110 1.00 90.06 102 ASN A N 1
ATOM 820 C CA . ASN A 1 102 ? 13.093 24.049 -41.807 1.00 90.06 102 ASN A CA 1
ATOM 821 C C . ASN A 1 102 ? 11.837 23.261 -41.392 1.00 90.06 102 ASN A C 1
ATOM 823 O O . ASN A 1 102 ? 11.607 23.080 -40.199 1.00 90.06 102 ASN A O 1
ATOM 827 N N . GLN A 1 103 ? 11.040 22.779 -42.351 1.00 92.69 103 GLN A N 1
ATOM 828 C CA . GLN A 1 103 ? 9.860 21.956 -42.059 1.00 92.69 103 GLN A CA 1
ATOM 829 C C . GLN A 1 103 ? 10.259 20.558 -41.573 1.00 92.69 103 GLN A C 1
ATOM 831 O O . GLN A 1 103 ? 9.705 20.069 -40.592 1.00 92.69 103 GLN A O 1
ATOM 836 N N . GLU A 1 104 ? 11.260 19.945 -42.209 1.00 91.75 104 GLU A N 1
ATOM 837 C CA . GLU A 1 104 ? 11.787 18.640 -41.792 1.00 91.75 104 GLU A CA 1
ATOM 838 C C . GLU A 1 104 ? 12.498 18.738 -40.439 1.00 91.75 104 GLU A C 1
ATOM 840 O O . GLU A 1 104 ? 12.311 17.874 -39.588 1.00 91.75 104 GLU A O 1
ATOM 845 N N . LYS A 1 105 ? 13.228 19.836 -40.184 1.00 88.19 105 LYS A N 1
ATOM 846 C CA . LYS A 1 105 ? 13.818 20.096 -38.861 1.00 88.19 105 LYS A CA 1
ATOM 847 C C . LYS A 1 105 ? 12.770 20.127 -37.759 1.00 88.19 105 LYS A C 1
ATOM 849 O O . LYS A 1 105 ? 12.972 19.513 -36.714 1.00 88.19 105 LYS A O 1
ATOM 854 N N . LEU A 1 106 ? 11.660 20.831 -37.992 1.00 90.19 106 LEU A N 1
ATOM 855 C CA . LEU A 1 106 ? 10.566 20.888 -37.030 1.00 90.19 106 LEU A CA 1
ATOM 856 C C . LEU A 1 106 ? 9.987 19.488 -36.791 1.00 90.19 106 LEU A C 1
ATOM 858 O O . LEU A 1 106 ? 9.897 19.067 -35.642 1.00 90.19 106 LEU A O 1
ATOM 862 N N . LEU A 1 107 ? 9.695 18.737 -37.858 1.00 93.62 107 LEU A N 1
ATOM 863 C CA . LEU A 1 107 ? 9.166 17.375 -37.757 1.00 93.62 107 LEU A CA 1
ATOM 864 C C . LEU A 1 107 ? 10.081 16.446 -36.943 1.00 93.62 107 LEU A C 1
ATOM 866 O O . LEU A 1 107 ? 9.615 15.813 -35.996 1.00 93.62 107 LEU A O 1
ATOM 870 N N . PHE A 1 108 ? 11.377 16.393 -37.267 1.00 88.44 108 PHE A N 1
ATOM 871 C CA . PHE A 1 108 ? 12.333 15.550 -36.545 1.00 88.44 108 PHE A CA 1
ATOM 872 C C . PHE A 1 108 ? 12.478 15.980 -35.086 1.00 88.44 108 PHE A C 1
ATOM 874 O O . PHE A 1 108 ? 12.511 15.127 -34.203 1.00 88.44 108 PHE A O 1
ATOM 881 N N . SER A 1 109 ? 12.504 17.289 -34.807 1.00 84.31 109 SER A N 1
ATOM 882 C CA . SER A 1 109 ? 12.570 17.785 -33.428 1.00 84.31 109 SER A CA 1
ATOM 883 C C . SER A 1 109 ? 11.364 17.341 -32.593 1.00 84.31 109 SER A C 1
ATOM 885 O O . SER A 1 109 ? 11.543 16.867 -31.473 1.00 84.31 109 SER A O 1
ATOM 887 N N . THR A 1 110 ? 10.154 17.385 -33.164 1.00 92.56 110 THR A N 1
ATOM 888 C CA . THR A 1 110 ? 8.936 16.905 -32.502 1.00 92.56 110 THR A CA 1
ATOM 889 C C . THR A 1 110 ? 8.971 15.392 -32.284 1.00 92.56 110 THR A C 1
ATOM 891 O O . THR A 1 110 ? 8.624 14.922 -31.206 1.00 92.56 110 THR A O 1
ATOM 894 N N . GLN A 1 111 ? 9.421 14.610 -33.268 1.00 92.62 111 GLN A N 1
ATOM 895 C CA . GLN A 1 111 ? 9.534 13.153 -33.122 1.00 92.62 111 GLN A CA 1
ATOM 896 C C . GLN A 1 111 ? 10.561 12.751 -32.052 1.00 92.62 111 GLN A C 1
ATOM 898 O O . GLN A 1 111 ? 10.286 11.858 -31.251 1.00 92.62 111 GLN A O 1
ATOM 903 N N . ILE A 1 112 ? 11.707 13.440 -31.986 1.00 87.62 112 ILE A N 1
ATOM 904 C CA . ILE A 1 112 ? 12.717 13.241 -30.934 1.00 87.62 112 ILE A CA 1
ATOM 905 C C . ILE A 1 112 ? 12.124 13.542 -29.558 1.00 87.62 112 ILE A C 1
ATOM 907 O O . ILE A 1 112 ? 12.336 12.771 -28.623 1.00 87.62 112 ILE A O 1
ATOM 911 N N . GLU A 1 113 ? 11.383 14.643 -29.420 1.00 87.94 113 GLU A N 1
ATOM 912 C CA . GLU A 1 113 ? 10.729 15.009 -28.161 1.00 87.94 113 GLU A CA 1
ATOM 913 C C . GLU A 1 113 ? 9.724 13.935 -27.721 1.00 87.94 113 GLU A C 1
ATOM 915 O O . GLU A 1 113 ? 9.750 13.492 -26.570 1.00 87.94 113 GLU A O 1
ATOM 920 N N . VAL A 1 114 ? 8.886 13.454 -28.645 1.00 91.50 114 VAL A N 1
ATOM 921 C CA . VAL A 1 114 ? 7.920 12.378 -28.379 1.00 91.50 114 VAL A CA 1
ATOM 922 C C . VAL A 1 114 ? 8.630 11.103 -27.920 1.00 91.50 114 VAL A C 1
ATOM 924 O O . VAL A 1 114 ? 8.312 10.586 -26.849 1.00 91.50 114 VAL A O 1
ATOM 927 N N . LEU A 1 115 ? 9.631 10.627 -28.667 1.00 88.62 115 LEU A N 1
ATOM 928 C CA . LEU A 1 115 ? 10.379 9.416 -28.312 1.00 88.62 115 LEU A CA 1
ATOM 929 C C . LEU A 1 115 ? 11.140 9.564 -26.990 1.00 88.62 115 LEU A C 1
ATOM 931 O O . LEU A 1 115 ? 11.195 8.616 -26.207 1.00 88.62 115 LEU A O 1
ATOM 935 N N . SER A 1 116 ? 11.685 10.749 -26.704 1.00 83.19 116 SER A N 1
ATOM 936 C CA . SER A 1 116 ? 12.362 11.029 -25.431 1.00 83.19 116 SER A CA 1
ATOM 937 C C . SER A 1 116 ? 11.393 10.912 -24.253 1.00 83.19 116 SER A C 1
ATOM 939 O O . SER A 1 116 ? 11.718 10.294 -23.238 1.00 83.19 116 SER A O 1
ATOM 941 N N . ASN A 1 117 ? 10.173 11.434 -24.405 1.00 83.81 117 ASN A N 1
ATOM 942 C CA . ASN A 1 117 ? 9.119 11.308 -23.399 1.00 83.81 117 ASN A CA 1
ATOM 943 C C . ASN A 1 117 ? 8.643 9.857 -23.235 1.00 83.81 117 ASN A C 1
ATOM 945 O O . ASN A 1 117 ? 8.401 9.405 -22.115 1.00 83.81 117 ASN A O 1
ATOM 949 N N . GLU A 1 118 ? 8.524 9.098 -24.324 1.00 87.81 118 GLU A N 1
ATOM 950 C CA . GLU A 1 118 ? 8.218 7.665 -24.252 1.00 87.81 118 GLU A CA 1
ATOM 951 C C . GLU A 1 118 ? 9.309 6.881 -23.522 1.00 87.81 118 GLU A C 1
ATOM 953 O O . GLU A 1 118 ? 9.002 6.008 -22.715 1.00 87.81 118 GLU A O 1
ATOM 958 N N . LEU A 1 119 ? 10.579 7.212 -23.749 1.00 83.81 119 LEU A N 1
ATOM 959 C CA . LEU A 1 119 ? 11.708 6.550 -23.104 1.00 83.81 119 LEU A CA 1
ATOM 960 C C . LEU A 1 119 ? 11.702 6.753 -21.583 1.00 83.81 119 LEU A C 1
ATOM 962 O O . LEU A 1 119 ? 11.978 5.816 -20.831 1.00 83.81 119 LEU A O 1
ATOM 966 N N . ILE A 1 120 ? 11.330 7.951 -21.122 1.00 80.69 120 ILE A N 1
ATOM 967 C CA . ILE A 1 120 ? 11.108 8.226 -19.695 1.00 80.69 120 ILE A CA 1
ATOM 968 C C . ILE A 1 120 ? 10.009 7.308 -19.146 1.00 80.69 120 ILE A C 1
ATOM 970 O O . ILE A 1 120 ? 10.226 6.631 -18.141 1.00 80.69 120 ILE A O 1
ATOM 974 N N . LYS A 1 121 ?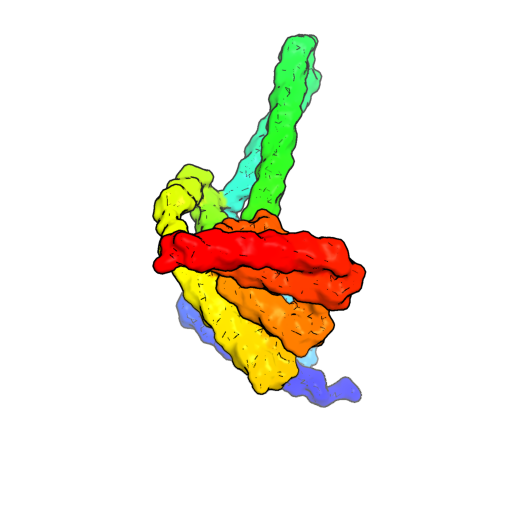 8.869 7.201 -19.842 1.00 85.38 121 LYS A N 1
ATOM 975 C CA . LYS A 1 121 ? 7.756 6.331 -19.424 1.00 85.38 121 LYS A CA 1
ATOM 976 C C . LYS A 1 121 ? 8.157 4.858 -19.351 1.00 85.38 121 LYS A C 1
ATOM 978 O O . LYS A 1 121 ? 7.730 4.166 -18.427 1.00 85.38 121 LYS A O 1
ATOM 983 N N . VAL A 1 122 ? 8.969 4.376 -20.294 1.00 84.06 122 VAL A N 1
ATOM 984 C CA . VAL A 1 122 ? 9.486 2.997 -20.293 1.00 84.06 122 VAL A CA 1
ATOM 985 C C . VAL A 1 122 ? 10.330 2.752 -19.039 1.00 84.06 122 VAL A C 1
ATOM 987 O O . VAL A 1 122 ? 10.032 1.820 -18.297 1.00 84.06 122 VAL A O 1
ATOM 990 N N . LYS A 1 123 ? 11.290 3.635 -18.726 1.00 80.94 123 LYS A N 1
ATOM 991 C CA . LYS A 1 123 ? 12.138 3.526 -17.519 1.00 80.94 123 LYS A CA 1
ATOM 992 C C . LYS A 1 123 ? 11.338 3.572 -16.220 1.00 80.94 123 LYS A C 1
ATOM 994 O O . LYS A 1 123 ? 11.600 2.814 -15.289 1.00 80.94 123 LYS A O 1
ATOM 999 N N . GLU A 1 124 ? 10.363 4.471 -16.133 1.00 84.19 124 GLU A N 1
ATOM 1000 C CA . GLU A 1 124 ? 9.497 4.563 -14.956 1.00 84.19 124 GLU A CA 1
ATOM 1001 C C . GLU A 1 124 ? 8.638 3.309 -14.785 1.00 84.19 124 GLU A C 1
ATOM 1003 O O . GLU A 1 124 ? 8.422 2.852 -13.664 1.00 84.19 124 GLU A O 1
ATOM 1008 N N . THR A 1 125 ? 8.158 2.735 -15.888 1.00 86.56 125 THR A N 1
ATOM 1009 C CA . THR A 1 125 ? 7.354 1.509 -15.869 1.00 86.56 125 THR A CA 1
ATOM 1010 C C . THR A 1 125 ? 8.192 0.300 -15.472 1.00 86.56 125 THR A C 1
ATOM 1012 O O . THR A 1 125 ? 7.768 -0.454 -14.600 1.00 86.56 125 THR A O 1
ATOM 1015 N N . GLU A 1 126 ? 9.396 0.168 -16.030 1.00 87.25 126 GLU A N 1
ATOM 1016 C CA . GLU A 1 126 ? 10.381 -0.844 -15.638 1.00 87.25 126 GLU A CA 1
ATOM 1017 C C . GLU A 1 126 ? 10.654 -0.784 -14.134 1.00 87.25 126 GLU A C 1
ATOM 1019 O O . GLU A 1 126 ? 10.567 -1.793 -13.434 1.00 87.25 126 GLU A O 1
ATOM 1024 N N . LYS A 1 127 ? 10.927 0.422 -13.619 1.00 85.31 127 LYS A N 1
ATOM 1025 C CA . LYS A 1 127 ? 11.178 0.641 -12.196 1.00 85.31 127 LYS A CA 1
ATOM 1026 C C . LYS A 1 127 ? 9.997 0.177 -11.343 1.00 85.31 127 LYS A C 1
ATOM 1028 O O . LYS A 1 127 ? 10.204 -0.597 -10.412 1.00 85.31 127 LYS A O 1
ATOM 1033 N N . ARG A 1 128 ? 8.771 0.600 -11.676 1.00 84.31 128 ARG A N 1
ATOM 1034 C CA . ARG A 1 128 ? 7.562 0.196 -10.936 1.00 84.31 128 ARG A CA 1
ATOM 1035 C C . ARG A 1 128 ? 7.355 -1.317 -10.957 1.00 84.31 128 ARG A C 1
ATOM 1037 O O . ARG A 1 128 ? 6.997 -1.886 -9.933 1.00 84.31 128 ARG A O 1
ATOM 1044 N N . LEU A 1 129 ? 7.569 -1.974 -12.097 1.00 86.25 129 LEU A N 1
ATOM 1045 C CA . LEU A 1 129 ? 7.427 -3.428 -12.198 1.00 86.25 129 LEU A CA 1
ATOM 1046 C C . LEU A 1 129 ? 8.487 -4.157 -11.372 1.00 86.25 129 LEU A C 1
ATOM 1048 O O . LEU A 1 129 ? 8.134 -5.075 -10.639 1.00 86.25 129 LEU A O 1
ATOM 1052 N N . LYS A 1 130 ? 9.748 -3.710 -11.414 1.00 83.56 130 LYS A N 1
ATOM 1053 C CA . LYS A 1 130 ? 10.830 -4.279 -10.597 1.00 83.56 130 LYS A CA 1
ATOM 1054 C C . LYS A 1 130 ? 10.559 -4.128 -9.102 1.00 83.56 130 LYS A C 1
ATOM 1056 O O . LYS A 1 130 ? 10.746 -5.087 -8.364 1.00 83.56 130 LYS A O 1
ATOM 1061 N N . GLU A 1 131 ? 10.091 -2.961 -8.660 1.00 79.06 131 GLU A N 1
ATOM 1062 C CA . GLU A 1 131 ? 9.722 -2.722 -7.258 1.00 79.06 131 GLU A CA 1
ATOM 1063 C C . GLU A 1 131 ? 8.538 -3.608 -6.834 1.00 79.06 131 GLU A C 1
ATOM 1065 O O . GLU A 1 131 ? 8.620 -4.315 -5.833 1.00 79.06 131 GLU A O 1
ATOM 1070 N N . ASN A 1 132 ? 7.471 -3.652 -7.636 1.00 80.06 132 ASN A N 1
ATOM 1071 C CA . ASN A 1 132 ? 6.264 -4.414 -7.313 1.00 80.06 132 ASN A CA 1
ATOM 1072 C C . ASN A 1 132 ? 6.460 -5.939 -7.398 1.00 80.06 132 ASN A C 1
ATOM 1074 O O . ASN A 1 132 ? 5.832 -6.675 -6.638 1.00 80.06 132 ASN A O 1
ATOM 1078 N N . ALA A 1 133 ? 7.327 -6.437 -8.285 1.00 81.50 133 ALA A N 1
ATOM 1079 C CA . ALA A 1 133 ? 7.617 -7.868 -8.428 1.00 81.50 133 ALA A CA 1
ATOM 1080 C C . ALA A 1 133 ? 8.310 -8.472 -7.193 1.00 81.50 133 ALA A C 1
ATOM 1082 O O . ALA A 1 133 ? 8.274 -9.687 -7.006 1.00 81.50 133 ALA A O 1
ATOM 1083 N N . LEU A 1 134 ? 8.914 -7.642 -6.333 1.00 73.94 134 LEU A N 1
ATOM 1084 C CA . LEU A 1 134 ? 9.488 -8.087 -5.058 1.00 73.94 134 LEU A CA 1
ATOM 1085 C C . LEU A 1 134 ? 8.415 -8.444 -4.022 1.00 73.94 134 LEU A C 1
ATOM 1087 O O . LEU A 1 134 ? 8.683 -9.220 -3.105 1.00 73.94 134 LEU A O 1
ATOM 1091 N N . GLU A 1 135 ? 7.218 -7.871 -4.151 1.00 75.00 135 GLU A N 1
ATOM 1092 C CA . GLU A 1 135 ? 6.162 -7.958 -3.138 1.00 75.00 135 GLU A CA 1
ATOM 1093 C C . GLU A 1 135 ? 4.917 -8.704 -3.631 1.00 75.00 135 GLU A C 1
ATOM 1095 O O . GLU A 1 135 ? 4.222 -9.343 -2.836 1.00 75.00 135 GLU A O 1
ATOM 1100 N N . VAL A 1 136 ? 4.632 -8.647 -4.935 1.00 80.25 136 VAL A N 1
ATOM 1101 C CA . VAL A 1 136 ? 3.384 -9.134 -5.527 1.00 80.25 136 VAL A CA 1
ATOM 1102 C C . VAL A 1 136 ? 3.669 -10.245 -6.534 1.00 80.25 136 VAL A C 1
ATOM 1104 O O . VAL A 1 136 ? 4.120 -9.994 -7.650 1.00 80.25 136 VAL A O 1
ATOM 1107 N N . GLU A 1 137 ? 3.317 -11.481 -6.168 1.00 83.25 137 GLU A N 1
ATOM 1108 C CA . GLU A 1 137 ? 3.550 -12.680 -6.995 1.00 83.25 137 GLU A CA 1
ATOM 1109 C C . GLU A 1 137 ? 2.952 -12.551 -8.403 1.00 83.25 137 GLU A C 1
ATOM 1111 O O . GLU A 1 137 ? 3.570 -12.934 -9.389 1.00 83.25 137 GLU A O 1
ATOM 1116 N N . VAL A 1 138 ? 1.764 -11.950 -8.522 1.00 87.75 138 VAL A N 1
ATOM 1117 C CA . VAL A 1 138 ? 1.128 -11.718 -9.828 1.00 87.75 138 VAL A CA 1
ATOM 1118 C C . VAL A 1 138 ? 1.995 -10.820 -10.712 1.00 87.75 138 VAL A C 1
ATOM 1120 O O . VAL A 1 138 ? 2.141 -11.098 -11.896 1.00 87.75 138 VAL A O 1
ATOM 1123 N N . VAL A 1 139 ? 2.602 -9.772 -10.148 1.00 89.06 139 VAL A N 1
ATOM 1124 C CA . VAL A 1 139 ? 3.464 -8.851 -10.904 1.00 89.06 139 VAL A CA 1
ATOM 1125 C C . VAL A 1 139 ? 4.763 -9.535 -11.313 1.00 89.06 139 VAL A C 1
ATOM 1127 O O . VAL A 1 139 ? 5.249 -9.300 -12.418 1.00 89.06 139 VAL A O 1
ATOM 1130 N N . LYS A 1 140 ? 5.293 -10.425 -10.469 1.00 88.94 140 LYS A N 1
ATOM 1131 C CA . LYS A 1 140 ? 6.442 -11.259 -10.821 1.00 88.94 140 LYS A CA 1
ATOM 1132 C C . LYS A 1 140 ? 6.142 -12.129 -12.047 1.00 88.94 140 LYS A C 1
ATOM 1134 O O . LYS A 1 140 ? 6.863 -12.029 -13.034 1.00 88.94 140 LYS A O 1
ATOM 1139 N N . VAL A 1 141 ? 5.032 -12.871 -12.029 1.00 90.38 141 VAL A N 1
ATOM 1140 C CA . VAL A 1 141 ? 4.594 -13.701 -13.169 1.00 90.38 141 VAL A CA 1
ATOM 1141 C C . VAL A 1 141 ? 4.371 -12.856 -14.428 1.00 90.38 141 VAL A C 1
ATOM 1143 O O . VAL A 1 141 ? 4.807 -13.226 -15.512 1.00 90.38 141 VAL A O 1
ATOM 1146 N N . VAL A 1 142 ? 3.739 -11.686 -14.301 1.00 92.75 142 VAL A N 1
ATOM 1147 C CA . VAL A 1 142 ? 3.531 -10.764 -15.432 1.00 92.75 142 VAL A CA 1
ATOM 1148 C C . VAL A 1 142 ? 4.853 -10.259 -16.003 1.00 92.75 142 VAL A C 1
ATOM 1150 O O . VAL A 1 142 ? 4.976 -10.140 -17.216 1.00 92.75 142 VAL A O 1
ATOM 1153 N N . THR A 1 143 ? 5.843 -9.982 -15.154 1.00 90.69 143 THR A N 1
ATOM 1154 C CA . THR A 1 143 ? 7.171 -9.525 -15.591 1.00 90.69 143 THR A CA 1
ATOM 1155 C C . THR A 1 143 ? 7.916 -10.633 -16.338 1.00 90.69 143 THR A C 1
ATOM 1157 O O . THR A 1 143 ? 8.557 -10.361 -17.349 1.00 90.69 143 THR A O 1
ATOM 1160 N N . GLU A 1 144 ? 7.793 -11.884 -15.888 1.00 90.81 144 GLU A N 1
ATOM 1161 C CA . GLU A 1 144 ? 8.331 -13.054 -16.594 1.00 90.81 144 GLU A CA 1
ATOM 1162 C C . GLU A 1 144 ? 7.672 -13.214 -17.975 1.00 90.81 144 GLU A C 1
ATOM 1164 O O . GLU A 1 144 ? 8.372 -13.284 -18.982 1.00 90.81 144 GLU A O 1
ATOM 1169 N N . ILE A 1 145 ? 6.336 -13.155 -18.050 1.00 91.38 145 ILE A N 1
ATOM 1170 C CA . ILE A 1 145 ? 5.601 -13.224 -19.326 1.00 91.38 145 ILE A CA 1
ATOM 1171 C C . ILE A 1 145 ? 5.987 -12.067 -20.252 1.00 91.38 145 ILE A C 1
ATOM 1173 O O . ILE A 1 145 ? 6.205 -12.290 -21.440 1.00 91.38 145 ILE A O 1
ATOM 1177 N N . LEU A 1 146 ? 6.095 -10.848 -19.723 1.00 91.69 146 LEU A N 1
ATOM 1178 C CA . LEU A 1 146 ? 6.479 -9.667 -20.493 1.00 91.69 146 LEU A CA 1
ATOM 1179 C C . LEU A 1 146 ? 7.852 -9.848 -21.149 1.00 91.69 146 LEU A C 1
ATOM 1181 O O . LEU A 1 146 ? 8.006 -9.530 -22.324 1.00 91.69 146 LEU A O 1
ATOM 1185 N N . ASN A 1 147 ? 8.822 -10.382 -20.406 1.00 87.44 147 ASN A N 1
ATOM 1186 C CA . ASN A 1 147 ? 10.171 -10.623 -20.912 1.00 87.44 147 ASN A CA 1
ATOM 1187 C C . ASN A 1 147 ? 10.233 -11.792 -21.904 1.00 87.44 147 ASN A C 1
ATOM 1189 O O . ASN A 1 147 ? 11.024 -11.763 -22.837 1.00 87.44 147 ASN A O 1
ATOM 1193 N N . GLU A 1 148 ? 9.419 -12.831 -21.716 1.00 88.69 148 GLU A N 1
ATOM 1194 C CA . GLU A 1 148 ? 9.465 -14.025 -22.569 1.00 88.69 148 GLU A CA 1
ATOM 1195 C C . GLU A 1 148 ? 8.606 -13.922 -23.831 1.00 88.69 148 GLU A C 1
ATOM 1197 O O . GLU A 1 148 ? 8.930 -14.530 -24.851 1.00 88.69 148 GLU A O 1
ATOM 1202 N N . LYS A 1 149 ? 7.470 -13.229 -23.744 1.00 90.25 149 LYS A N 1
ATOM 1203 C CA . LYS A 1 149 ? 6.401 -13.283 -24.751 1.00 90.25 149 LYS A CA 1
ATOM 1204 C C . LYS A 1 149 ? 5.979 -11.910 -25.258 1.00 90.25 149 LYS A C 1
ATOM 1206 O O . LYS A 1 149 ? 5.532 -11.817 -26.392 1.00 90.25 149 LYS A O 1
ATOM 1211 N N . GLY A 1 150 ? 6.205 -10.856 -24.477 1.00 87.69 150 GLY A N 1
ATOM 1212 C CA . GLY A 1 150 ? 5.875 -9.484 -24.848 1.00 87.69 150 GLY A CA 1
ATOM 1213 C C . GLY A 1 150 ? 4.627 -8.944 -24.150 1.00 87.69 150 GLY A C 1
ATOM 1214 O O . GLY A 1 150 ? 4.044 -9.567 -23.259 1.00 87.69 150 GLY A O 1
ATOM 1215 N N . ILE A 1 151 ? 4.258 -7.713 -24.521 1.00 90.56 151 ILE A N 1
ATOM 1216 C CA . ILE A 1 151 ? 3.194 -6.950 -23.853 1.00 90.56 151 ILE A CA 1
ATOM 1217 C C . ILE A 1 151 ? 1.824 -7.614 -24.028 1.00 90.56 151 ILE A C 1
ATOM 1219 O O . ILE A 1 151 ? 1.058 -7.655 -23.066 1.00 90.56 151 ILE A O 1
ATOM 1223 N N . ASP A 1 152 ? 1.508 -8.126 -25.217 1.00 91.69 152 ASP A N 1
ATOM 1224 C CA . ASP A 1 152 ? 0.158 -8.606 -25.532 1.00 91.69 152 ASP A CA 1
ATOM 1225 C C . ASP A 1 152 ? -0.213 -9.835 -24.688 1.00 91.69 152 ASP A C 1
ATOM 1227 O O . ASP A 1 152 ? -1.298 -9.902 -24.113 1.00 91.69 152 ASP A O 1
ATOM 1231 N N . GLU A 1 153 ? 0.713 -10.774 -24.510 1.00 92.88 153 GLU A N 1
ATOM 1232 C CA . GLU A 1 153 ? 0.537 -11.952 -23.663 1.00 92.88 153 GLU A CA 1
ATOM 1233 C C . GLU A 1 153 ? 0.495 -11.594 -22.176 1.00 92.88 153 GLU A C 1
ATOM 1235 O O . GLU A 1 153 ? -0.274 -12.192 -21.417 1.00 92.88 153 GLU A O 1
ATOM 1240 N N . ALA A 1 154 ? 1.295 -10.613 -21.748 1.00 92.19 154 ALA A N 1
ATOM 1241 C CA . ALA A 1 154 ? 1.274 -10.116 -20.375 1.00 92.19 154 ALA A CA 1
ATOM 1242 C C . ALA A 1 154 ? -0.076 -9.456 -20.040 1.00 92.19 154 ALA A C 1
ATOM 1244 O O . ALA A 1 154 ? -0.636 -9.694 -18.966 1.00 92.19 154 ALA A O 1
ATOM 1245 N N . LEU A 1 155 ? -0.632 -8.677 -20.974 1.00 93.12 155 LEU A N 1
ATOM 1246 C CA . LEU A 1 155 ? -1.966 -8.089 -20.853 1.00 93.12 155 LEU A CA 1
ATOM 1247 C C . LEU A 1 155 ? -3.055 -9.161 -20.880 1.00 93.12 155 LEU A C 1
ATOM 1249 O O . LEU A 1 155 ? -3.903 -9.170 -19.992 1.00 93.12 155 LEU A O 1
ATOM 1253 N N . ALA A 1 156 ? -2.994 -10.116 -21.811 1.00 93.56 156 ALA A N 1
ATOM 1254 C CA . ALA A 1 156 ? -3.956 -11.213 -21.877 1.00 93.56 156 ALA A CA 1
ATOM 1255 C C . ALA A 1 156 ? -3.972 -12.043 -20.583 1.00 93.56 156 ALA A C 1
ATOM 1257 O O . ALA A 1 156 ? -5.034 -12.470 -20.128 1.00 93.56 156 ALA A O 1
ATOM 1258 N N . TYR A 1 157 ? -2.814 -12.261 -19.951 1.00 93.25 157 TYR A N 1
ATOM 1259 C CA . TYR A 1 157 ? -2.753 -12.900 -18.638 1.00 93.25 157 TYR A CA 1
ATOM 1260 C C . TYR A 1 157 ? -3.493 -12.079 -17.575 1.00 93.25 157 TYR A C 1
ATOM 1262 O O . TYR A 1 157 ? -4.318 -12.634 -16.851 1.00 93.25 157 TYR A O 1
ATOM 1270 N N . LEU A 1 158 ? -3.233 -10.769 -17.502 1.00 91.81 158 LEU A N 1
ATOM 1271 C CA . LEU A 1 158 ? -3.887 -9.864 -16.552 1.00 91.81 158 LEU A CA 1
ATOM 1272 C C . LEU A 1 158 ? -5.406 -9.791 -16.757 1.00 91.81 158 LEU A C 1
ATOM 1274 O O . LEU A 1 158 ? -6.150 -9.814 -15.780 1.00 91.81 158 LEU A O 1
ATOM 1278 N N . GLU A 1 159 ? -5.869 -9.736 -18.004 1.00 92.50 159 GLU A N 1
ATOM 1279 C CA . GLU A 1 159 ? -7.294 -9.678 -18.357 1.00 92.50 159 GLU A CA 1
ATOM 1280 C C . GLU A 1 159 ? -8.051 -10.956 -17.976 1.00 92.50 159 GLU A C 1
ATOM 1282 O O . GLU A 1 159 ? -9.234 -10.901 -17.646 1.00 92.50 159 GLU A O 1
ATOM 1287 N N . ASN A 1 160 ? -7.367 -12.103 -17.980 1.00 92.38 160 ASN A N 1
ATOM 1288 C CA . ASN A 1 160 ? -7.937 -13.395 -17.599 1.00 92.38 160 ASN A CA 1
ATOM 1289 C C . ASN A 1 160 ? -7.736 -13.738 -16.113 1.00 92.38 160 ASN A C 1
ATOM 1291 O O . ASN A 1 160 ? -8.073 -14.849 -15.690 1.00 92.38 160 ASN A O 1
ATOM 1295 N N . LEU A 1 161 ? -7.187 -12.825 -15.303 1.00 91.44 161 LEU A N 1
ATOM 1296 C CA . LEU A 1 161 ? -7.058 -13.058 -13.870 1.00 91.44 161 LEU A CA 1
ATOM 1297 C C . LEU A 1 161 ? -8.430 -13.130 -13.207 1.00 91.44 161 LEU A C 1
ATOM 1299 O O . LEU A 1 161 ? -9.252 -12.219 -13.294 1.00 91.44 161 LEU A O 1
ATOM 1303 N N . ASP A 1 162 ? -8.628 -14.188 -12.428 1.00 90.50 162 ASP A N 1
ATOM 1304 C CA . ASP A 1 162 ? -9.753 -14.287 -11.510 1.00 90.50 162 ASP A CA 1
ATOM 1305 C C . ASP A 1 162 ? -9.505 -13.377 -10.294 1.00 90.50 162 ASP A C 1
ATOM 1307 O O . ASP A 1 162 ? -8.979 -13.786 -9.251 1.00 90.50 162 ASP A O 1
ATOM 1311 N N . ILE A 1 163 ? -9.851 -12.097 -10.460 1.00 86.19 163 ILE A N 1
ATOM 1312 C CA . ILE A 1 163 ? -9.714 -11.065 -9.426 1.00 86.19 163 ILE A CA 1
ATOM 1313 C C . ILE A 1 163 ? -10.530 -11.423 -8.183 1.00 86.19 163 ILE A C 1
ATOM 1315 O O . ILE A 1 163 ? -10.107 -11.109 -7.068 1.00 86.19 163 ILE A O 1
ATOM 1319 N N . GLN A 1 164 ? -11.664 -12.112 -8.335 1.00 84.19 164 GLN A N 1
ATOM 1320 C CA . GLN A 1 164 ? -12.474 -12.531 -7.197 1.00 84.19 164 GLN A CA 1
ATOM 1321 C C . GLN A 1 164 ? -11.717 -13.560 -6.357 1.00 84.19 164 GLN A C 1
ATOM 1323 O O . GLN A 1 164 ? -11.561 -13.365 -5.152 1.00 84.19 164 GLN A O 1
ATOM 1328 N N . LYS A 1 165 ? -11.163 -14.596 -6.986 1.00 88.06 165 LYS A N 1
ATOM 1329 C CA . LYS A 1 165 ? -10.354 -15.605 -6.294 1.00 88.06 165 LYS A CA 1
ATOM 1330 C C . LYS A 1 165 ? -9.107 -15.012 -5.639 1.00 88.06 165 LYS A C 1
ATOM 1332 O O . LYS A 1 165 ? -8.742 -15.410 -4.533 1.00 88.06 165 LYS A O 1
ATOM 1337 N N . LEU A 1 166 ? -8.446 -14.051 -6.289 1.00 85.44 166 LEU A N 1
ATOM 1338 C CA . LEU A 1 166 ? -7.321 -13.328 -5.684 1.00 85.44 166 LEU A CA 1
ATOM 1339 C C . LEU A 1 166 ? -7.761 -12.506 -4.469 1.00 85.44 166 LEU A C 1
ATOM 1341 O O . LEU A 1 166 ? -7.085 -12.516 -3.440 1.00 85.44 166 LEU A O 1
ATOM 1345 N N . THR A 1 167 ? -8.912 -11.842 -4.567 1.00 85.56 167 THR A N 1
ATOM 1346 C CA . THR A 1 167 ? -9.506 -11.078 -3.466 1.00 85.56 167 THR A CA 1
ATOM 1347 C C . THR A 1 167 ? -9.834 -11.994 -2.290 1.00 85.56 167 THR A C 1
ATOM 1349 O O . THR A 1 167 ? -9.451 -11.705 -1.161 1.00 85.56 167 THR A O 1
ATOM 1352 N N . GLU A 1 168 ? -10.482 -13.133 -2.537 1.00 88.44 168 GLU A N 1
ATOM 1353 C CA . GLU A 1 168 ? -10.794 -14.142 -1.518 1.00 88.44 168 GLU A CA 1
ATOM 1354 C C . GLU A 1 168 ? -9.526 -14.669 -0.838 1.00 88.44 168 GLU A C 1
ATOM 1356 O O . GLU A 1 168 ? -9.444 -14.681 0.391 1.00 88.44 168 GLU A O 1
ATOM 1361 N N . LYS A 1 169 ? -8.489 -14.988 -1.619 1.00 89.25 169 LYS A N 1
ATOM 1362 C CA . LYS A 1 169 ? -7.182 -15.394 -1.089 1.00 89.25 169 LYS A CA 1
ATOM 1363 C C . LYS A 1 169 ? -6.548 -14.308 -0.211 1.00 89.25 169 LYS A C 1
ATOM 1365 O O . LYS A 1 169 ? -5.992 -14.619 0.842 1.00 89.25 169 LYS A O 1
ATOM 1370 N N . ASN A 1 170 ? -6.637 -13.039 -0.607 1.00 88.88 170 ASN A N 1
ATOM 1371 C CA . ASN A 1 170 ? -6.137 -11.924 0.200 1.00 88.88 170 ASN A CA 1
ATOM 1372 C C . ASN A 1 170 ? -6.913 -11.773 1.515 1.00 88.88 170 ASN A C 1
ATOM 1374 O O . ASN A 1 170 ? -6.292 -11.553 2.555 1.00 88.88 170 ASN A O 1
ATOM 1378 N N . ARG A 1 171 ? -8.239 -11.965 1.501 1.00 90.31 171 ARG A N 1
ATOM 1379 C CA . ARG A 1 171 ? -9.068 -11.984 2.720 1.00 90.31 171 ARG A CA 1
ATOM 1380 C C . ARG A 1 171 ? -8.656 -13.110 3.666 1.00 90.31 171 ARG A C 1
ATOM 1382 O O . ARG A 1 171 ? -8.528 -12.889 4.868 1.00 90.31 171 ARG A O 1
ATOM 1389 N N . GLU A 1 172 ? -8.420 -14.314 3.146 1.00 92.38 172 GLU A N 1
ATOM 1390 C CA . GLU A 1 172 ? -7.929 -15.441 3.950 1.00 92.38 172 GLU A CA 1
ATOM 1391 C C . GLU A 1 172 ? -6.556 -15.149 4.563 1.00 92.38 172 GLU A C 1
ATOM 1393 O O . GLU A 1 172 ? -6.348 -15.353 5.762 1.00 92.38 172 GLU A O 1
ATOM 1398 N N . TYR A 1 173 ? -5.632 -14.611 3.764 1.00 92.38 173 TYR A N 1
ATOM 1399 C CA . TYR A 1 173 ? -4.301 -14.251 4.242 1.00 92.38 173 TYR A CA 1
ATOM 1400 C C . TYR A 1 173 ? -4.358 -13.143 5.300 1.00 92.38 173 TYR A C 1
ATOM 1402 O O . TYR A 1 173 ? -3.695 -13.234 6.331 1.00 92.38 173 TYR A O 1
ATOM 1410 N N . SER A 1 174 ? -5.205 -12.133 5.098 1.00 95.19 174 SER A N 1
ATOM 1411 C CA . SER A 1 174 ? -5.452 -11.062 6.063 1.00 95.19 174 SER A CA 1
ATOM 1412 C C . SER A 1 174 ? -5.952 -11.597 7.411 1.00 95.19 174 SER A C 1
ATOM 1414 O O . SER A 1 174 ? -5.419 -11.203 8.452 1.00 95.19 174 SER A O 1
ATOM 1416 N N . LYS A 1 175 ? -6.889 -12.556 7.410 1.00 95.06 175 LYS A N 1
ATOM 1417 C CA . LYS A 1 175 ? -7.369 -13.221 8.636 1.00 95.06 175 LYS A CA 1
ATOM 1418 C C . LYS A 1 175 ? -6.264 -13.999 9.347 1.00 95.06 175 LYS A C 1
ATOM 1420 O O . LYS A 1 175 ? -6.121 -13.875 10.559 1.00 95.06 175 LYS A O 1
ATOM 1425 N N . ALA A 1 176 ? -5.446 -14.751 8.608 1.00 96.06 176 ALA A N 1
ATOM 1426 C CA . ALA A 1 176 ? -4.308 -15.465 9.189 1.00 96.06 176 ALA A CA 1
ATOM 1427 C C . ALA A 1 176 ? -3.293 -14.502 9.836 1.00 96.06 176 ALA A C 1
ATOM 1429 O O . ALA A 1 176 ? -2.746 -14.796 10.900 1.00 96.06 176 ALA A O 1
ATOM 1430 N N . LEU A 1 177 ? -3.071 -13.335 9.222 1.00 97.56 177 LEU A N 1
ATOM 1431 C CA . LEU A 1 177 ? -2.215 -12.286 9.773 1.00 97.56 177 LEU A CA 1
ATOM 1432 C C . LEU A 1 177 ? -2.803 -11.648 11.040 1.00 97.56 177 LEU A C 1
ATOM 1434 O O . LEU A 1 177 ? -2.028 -11.382 11.956 1.00 97.56 177 LEU A O 1
ATOM 1438 N N . LEU A 1 178 ? -4.127 -11.446 11.128 1.00 97.12 178 LEU A N 1
ATOM 1439 C CA . LEU A 1 178 ? -4.778 -11.013 12.378 1.00 97.12 178 LEU A CA 1
ATOM 1440 C C . LEU A 1 178 ? -4.560 -12.041 13.477 1.00 97.12 178 LEU A C 1
ATOM 1442 O O . LEU A 1 178 ? -4.022 -11.701 14.520 1.00 97.12 178 LEU A O 1
ATOM 1446 N N . THR A 1 179 ? -4.839 -13.318 13.205 1.00 96.88 179 THR A N 1
ATOM 1447 C CA . THR A 1 179 ? -4.589 -14.387 14.181 1.00 96.88 179 THR A CA 1
ATOM 1448 C C . THR A 1 179 ? -3.127 -14.404 14.625 1.00 96.88 179 THR A C 1
ATOM 1450 O O . THR A 1 179 ? -2.827 -14.569 15.802 1.00 96.88 179 THR A O 1
ATOM 1453 N N . GLN A 1 180 ? -2.184 -14.197 13.705 1.00 97.69 180 GLN A N 1
ATOM 1454 C CA . GLN A 1 180 ? -0.774 -14.095 14.058 1.00 97.69 180 GLN A CA 1
ATOM 1455 C C . GLN A 1 180 ? -0.472 -12.864 14.933 1.00 97.69 180 GLN A C 1
ATOM 1457 O O . GLN A 1 180 ? 0.351 -12.966 15.845 1.00 97.69 180 GLN A O 1
ATOM 1462 N N . ALA A 1 181 ? -1.112 -11.723 14.673 1.00 97.50 181 ALA A N 1
ATOM 1463 C CA . ALA A 1 181 ? -0.998 -10.522 15.494 1.00 97.50 181 ALA A CA 1
ATOM 1464 C C . ALA A 1 181 ? -1.527 -10.764 16.915 1.00 97.50 181 ALA A C 1
ATOM 1466 O O . ALA A 1 181 ? -0.781 -10.532 17.868 1.00 97.50 181 ALA A O 1
ATOM 1467 N N . ASP A 1 182 ? -2.725 -11.342 17.040 1.00 96.69 182 ASP A N 1
ATOM 1468 C CA . ASP A 1 182 ? -3.351 -11.717 18.313 1.00 96.69 182 ASP A CA 1
ATOM 1469 C C . ASP A 1 182 ? -2.436 -12.656 19.118 1.00 96.69 182 ASP A C 1
ATOM 1471 O O . ASP A 1 182 ? -2.209 -12.474 20.313 1.00 96.69 182 ASP A O 1
ATOM 1475 N N . LEU A 1 183 ? -1.828 -13.650 18.458 1.00 97.50 183 LEU A N 1
ATOM 1476 C CA . LEU A 1 183 ? -0.892 -14.576 19.104 1.00 97.50 183 LEU A CA 1
ATOM 1477 C C . LEU A 1 183 ? 0.384 -13.880 19.605 1.00 97.50 183 LEU A C 1
ATOM 1479 O O . LEU A 1 183 ? 0.931 -14.273 20.639 1.00 97.50 183 LEU A O 1
ATOM 1483 N N . TYR A 1 184 ? 0.884 -12.861 18.899 1.00 97.62 184 TYR A N 1
ATOM 1484 C CA . TYR A 1 184 ? 1.998 -12.051 19.400 1.00 97.62 184 TYR A CA 1
ATOM 1485 C C . TYR A 1 184 ? 1.576 -11.141 20.549 1.00 97.62 184 TYR A C 1
ATOM 1487 O O . TYR A 1 184 ? 2.356 -10.957 21.483 1.00 97.62 184 TYR A O 1
ATOM 1495 N N . GLU A 1 185 ? 0.361 -10.606 20.512 1.00 94.81 185 GLU A N 1
ATOM 1496 C CA . GLU A 1 185 ? -0.201 -9.805 21.593 1.00 94.81 185 GLU A CA 1
ATOM 1497 C C . GLU A 1 185 ? -0.350 -10.624 22.879 1.00 94.81 185 GLU A C 1
ATOM 1499 O O . GLU A 1 185 ? 0.141 -10.200 23.923 1.00 94.81 185 GLU A O 1
ATOM 1504 N N . LEU A 1 186 ? -0.877 -11.851 22.795 1.00 94.94 186 LEU A N 1
ATOM 1505 C CA . LEU A 1 186 ? -0.951 -12.790 23.926 1.00 94.94 186 LEU A CA 1
ATOM 1506 C C . LEU A 1 186 ? 0.425 -13.121 24.526 1.00 94.94 186 LEU A C 1
ATOM 1508 O O . LEU A 1 186 ? 0.536 -13.470 25.702 1.00 94.94 186 LEU A O 1
ATOM 1512 N N . ARG A 1 187 ? 1.491 -13.007 23.728 1.00 96.69 187 ARG A N 1
ATOM 1513 C CA . ARG A 1 187 ? 2.885 -13.174 24.169 1.00 96.69 187 ARG A CA 1
ATOM 1514 C C . ARG A 1 187 ? 3.528 -11.877 24.671 1.00 96.69 187 ARG A C 1
ATOM 1516 O O . ARG A 1 187 ? 4.710 -11.895 25.007 1.00 96.69 187 ARG A O 1
ATOM 1523 N N . ASN A 1 188 ? 2.782 -10.774 24.730 1.00 93.00 188 ASN A N 1
ATOM 1524 C CA . ASN A 1 188 ? 3.268 -9.421 25.022 1.00 93.00 188 ASN A CA 1
ATOM 1525 C C . ASN A 1 188 ? 4.364 -8.941 24.044 1.00 93.00 188 ASN A C 1
ATOM 1527 O O . ASN A 1 188 ? 5.199 -8.096 24.365 1.00 93.00 188 ASN A O 1
ATOM 1531 N N . GLU A 1 189 ? 4.387 -9.474 22.818 1.00 95.69 189 GLU A N 1
ATOM 1532 C CA . GLU A 1 189 ? 5.328 -9.095 21.758 1.00 95.69 189 GLU A CA 1
ATOM 1533 C C . GLU A 1 189 ? 4.739 -7.969 20.884 1.00 95.69 189 GLU A C 1
ATOM 1535 O O . GLU A 1 189 ? 4.616 -8.100 19.664 1.00 95.69 189 GLU A O 1
ATOM 1540 N N . HIS A 1 190 ? 4.390 -6.835 21.504 1.00 93.94 190 HIS A N 1
ATOM 1541 C CA . HIS A 1 190 ? 3.602 -5.745 20.897 1.00 93.94 190 HIS A CA 1
ATOM 1542 C C . HIS A 1 190 ? 4.181 -5.172 19.592 1.00 93.94 190 HIS A C 1
ATOM 1544 O O . HIS A 1 190 ? 3.441 -4.845 18.666 1.00 93.94 190 HIS A O 1
ATOM 1550 N N . LEU A 1 191 ? 5.509 -5.091 19.451 1.00 95.19 191 LEU A N 1
ATOM 1551 C CA . LEU A 1 191 ? 6.123 -4.637 18.194 1.00 95.19 191 LEU A CA 1
ATOM 1552 C C . LEU A 1 191 ? 5.831 -5.594 17.031 1.00 95.19 191 LEU A C 1
ATOM 1554 O O . LEU A 1 191 ? 5.611 -5.151 15.902 1.00 95.19 191 LEU A O 1
ATOM 1558 N N . LYS A 1 192 ? 5.810 -6.905 17.300 1.00 95.38 192 LYS A N 1
ATOM 1559 C CA . LYS A 1 192 ? 5.455 -7.906 16.292 1.00 95.38 192 LYS A CA 1
ATOM 1560 C C . LYS A 1 192 ? 3.953 -7.909 16.055 1.00 95.38 192 LYS A C 1
ATOM 1562 O O . LYS A 1 192 ? 3.564 -7.878 14.894 1.00 95.38 192 LYS A O 1
ATOM 1567 N N . ALA A 1 193 ? 3.135 -7.862 17.107 1.00 96.75 193 ALA A N 1
ATOM 1568 C CA . ALA A 1 193 ? 1.681 -7.765 16.975 1.00 96.75 193 ALA A CA 1
ATOM 1569 C C . ALA A 1 193 ? 1.284 -6.588 16.068 1.00 96.75 193 ALA A C 1
ATOM 1571 O O . ALA A 1 193 ? 0.667 -6.790 15.026 1.00 96.75 193 ALA A O 1
ATOM 1572 N N . ASN A 1 194 ? 1.785 -5.382 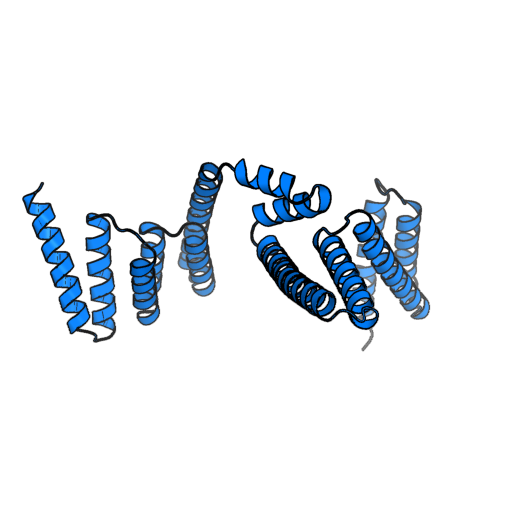16.366 1.00 96.38 194 ASN A N 1
ATOM 1573 C CA . ASN A 1 194 ? 1.548 -4.183 15.559 1.00 96.38 194 ASN A CA 1
ATOM 1574 C C . ASN A 1 194 ? 1.948 -4.370 14.085 1.00 96.38 194 ASN A C 1
ATOM 1576 O O . ASN A 1 194 ? 1.204 -3.989 13.185 1.00 96.38 194 ASN A O 1
ATOM 1580 N N . LYS A 1 195 ? 3.107 -4.991 13.821 1.00 96.94 195 LYS A N 1
ATOM 1581 C CA . LYS A 1 195 ? 3.550 -5.290 12.451 1.00 96.94 195 LYS A CA 1
ATOM 1582 C C . LYS A 1 195 ? 2.533 -6.159 11.703 1.00 96.94 195 LYS A C 1
ATOM 1584 O O . LYS A 1 195 ? 2.281 -5.909 10.526 1.00 96.94 195 LYS A O 1
ATOM 1589 N N . TYR A 1 196 ? 1.983 -7.182 12.353 1.00 96.81 196 TYR A N 1
ATOM 1590 C CA . TYR A 1 196 ? 1.055 -8.115 11.714 1.00 96.81 196 TYR A CA 1
ATOM 1591 C C . TYR A 1 196 ? -0.361 -7.548 11.569 1.00 96.81 196 TYR A C 1
ATOM 1593 O O . TYR A 1 196 ? -0.964 -7.777 10.523 1.00 96.81 196 TYR A O 1
ATOM 1601 N N . TYR A 1 197 ? -0.832 -6.716 12.504 1.00 97.69 197 TYR A N 1
ATOM 1602 C CA . TYR A 1 197 ? -2.066 -5.947 12.313 1.00 97.69 197 TYR A CA 1
ATOM 1603 C C . TYR A 1 197 ? -1.971 -5.015 11.096 1.00 97.69 197 TYR A C 1
ATOM 1605 O O . TYR A 1 197 ? -2.831 -5.060 10.219 1.00 97.69 197 TYR A O 1
ATOM 1613 N N . ILE A 1 198 ? -0.880 -4.243 10.977 1.00 95.38 198 ILE A N 1
ATOM 1614 C CA . ILE A 1 198 ? -0.639 -3.372 9.811 1.00 95.38 198 ILE A CA 1
ATOM 1615 C C . ILE A 1 198 ? -0.570 -4.194 8.518 1.00 95.38 198 ILE A C 1
ATOM 1617 O O . ILE A 1 198 ? -1.125 -3.802 7.493 1.00 95.38 198 ILE A O 1
ATOM 1621 N N . LYS A 1 199 ? 0.104 -5.351 8.547 1.00 94.56 199 LYS A N 1
ATOM 1622 C CA . LYS A 1 199 ? 0.188 -6.219 7.369 1.00 94.56 199 LYS A CA 1
ATOM 1623 C C . LYS A 1 199 ? -1.196 -6.741 6.973 1.00 94.56 199 LYS A C 1
ATOM 1625 O O . LYS A 1 199 ? -1.510 -6.747 5.791 1.00 94.56 199 LYS A O 1
ATOM 1630 N N . SER A 1 200 ? -2.027 -7.132 7.936 1.00 95.75 200 SER A N 1
ATOM 1631 C CA . SER A 1 200 ? -3.380 -7.637 7.689 1.00 95.75 200 SER A CA 1
ATOM 1632 C C . SER A 1 200 ? -4.271 -6.624 6.956 1.00 95.75 200 SER A C 1
ATOM 1634 O O . SER A 1 200 ? -4.835 -6.963 5.911 1.00 95.75 200 SER A O 1
ATOM 1636 N N . ILE A 1 201 ? -4.335 -5.376 7.441 1.00 94.56 201 ILE A N 1
ATOM 1637 C CA . ILE A 1 201 ? -5.106 -4.300 6.788 1.00 94.56 201 ILE A CA 1
ATOM 1638 C C . ILE A 1 201 ? -4.536 -3.916 5.415 1.00 94.56 201 ILE A C 1
ATOM 1640 O O . ILE A 1 201 ? -5.237 -3.322 4.603 1.00 94.56 201 ILE A O 1
ATOM 1644 N N . GLY A 1 202 ? -3.266 -4.232 5.141 1.00 90.81 202 GLY A N 1
ATOM 1645 C CA . GLY A 1 202 ? -2.663 -4.067 3.819 1.00 90.81 202 GLY A CA 1
ATOM 1646 C C . GLY A 1 202 ? -3.165 -5.087 2.792 1.00 90.81 202 GLY A C 1
ATOM 1647 O O . GLY A 1 202 ? -3.239 -4.762 1.613 1.00 90.81 202 GLY A O 1
ATOM 1648 N N . PHE A 1 203 ? -3.532 -6.298 3.227 1.00 89.69 203 PHE A N 1
ATOM 1649 C CA . PHE A 1 203 ? -4.070 -7.342 2.345 1.00 89.69 203 PHE A CA 1
ATOM 1650 C C . PHE A 1 203 ? -5.577 -7.226 2.131 1.00 89.69 203 PHE A C 1
ATOM 1652 O O . PHE A 1 203 ? -6.057 -7.456 1.025 1.00 89.69 203 PHE A O 1
ATOM 1659 N N . ASP A 1 204 ? -6.321 -6.895 3.183 1.00 91.75 204 ASP A N 1
ATOM 1660 C CA . ASP A 1 204 ? -7.770 -6.728 3.115 1.00 91.75 204 ASP A CA 1
ATOM 1661 C C . ASP A 1 204 ? -8.197 -5.607 4.055 1.00 91.75 204 ASP A C 1
ATOM 1663 O O . ASP A 1 204 ? -8.378 -5.793 5.266 1.00 91.75 204 ASP A O 1
ATOM 1667 N N . ARG A 1 205 ? -8.317 -4.416 3.473 1.00 92.44 205 ARG A N 1
ATOM 1668 C CA . ARG A 1 205 ? -8.807 -3.242 4.173 1.00 92.44 205 ARG A CA 1
ATOM 1669 C C . ARG A 1 205 ? -10.324 -3.225 4.124 1.00 92.44 205 ARG A C 1
ATOM 1671 O O . ARG A 1 205 ? -10.927 -2.852 3.125 1.00 92.44 205 ARG A O 1
ATOM 1678 N N . ASN A 1 206 ? -10.926 -3.598 5.239 1.00 93.62 206 ASN A N 1
ATOM 1679 C CA . ASN A 1 206 ? -12.355 -3.474 5.467 1.00 93.62 206 ASN A CA 1
ATOM 1680 C C . ASN A 1 206 ? -12.605 -2.899 6.865 1.00 93.62 206 ASN A C 1
ATOM 1682 O O . ASN A 1 206 ? -11.673 -2.750 7.667 1.00 93.62 206 ASN A O 1
ATOM 1686 N N . PHE A 1 207 ? -13.864 -2.568 7.144 1.00 95.38 207 PHE A N 1
ATOM 1687 C CA . PHE A 1 207 ? -14.269 -1.984 8.416 1.00 95.38 207 PHE A CA 1
ATOM 1688 C C . PHE A 1 207 ? -13.853 -2.848 9.614 1.00 95.38 207 PHE A C 1
ATOM 1690 O O . PHE A 1 207 ? -13.192 -2.351 10.522 1.00 95.38 207 PHE A O 1
ATOM 1697 N N . SER A 1 208 ? -14.160 -4.149 9.579 1.00 94.38 208 SER A N 1
ATOM 1698 C CA . SER A 1 208 ? -13.889 -5.080 10.680 1.00 94.38 208 SER A CA 1
ATOM 1699 C C . SER A 1 208 ? -12.395 -5.201 10.995 1.00 94.38 208 SER A C 1
ATOM 1701 O O . SER A 1 208 ? -11.994 -4.986 12.137 1.00 94.38 208 SER A O 1
ATOM 1703 N N . ASN A 1 209 ? -11.556 -5.460 9.990 1.00 94.56 209 ASN A N 1
ATOM 1704 C CA . ASN A 1 209 ? -10.108 -5.593 10.175 1.00 94.56 209 ASN A CA 1
ATOM 1705 C C . ASN A 1 209 ? -9.477 -4.284 10.671 1.00 94.56 209 ASN A C 1
ATOM 1707 O O . ASN A 1 209 ? -8.580 -4.296 11.515 1.00 94.56 209 ASN A O 1
ATOM 1711 N N . SER A 1 210 ? -9.950 -3.146 10.154 1.00 96.38 210 SER A N 1
ATOM 1712 C CA . SER A 1 210 ? -9.448 -1.831 10.562 1.00 96.38 210 SER A CA 1
ATOM 1713 C C . SER A 1 210 ? -9.841 -1.504 12.002 1.00 96.38 210 SER A C 1
ATOM 1715 O O . SER A 1 210 ? -9.012 -0.990 12.751 1.00 96.38 210 SER A O 1
ATOM 1717 N N . LEU A 1 211 ? -11.069 -1.848 12.406 1.00 96.50 211 LEU A N 1
ATOM 1718 C CA . LEU A 1 211 ? -11.552 -1.640 13.767 1.00 96.50 211 LEU A CA 1
ATOM 1719 C C . LEU A 1 211 ? -10.790 -2.507 14.780 1.00 96.50 211 LEU A C 1
ATOM 1721 O O . LEU A 1 211 ? -10.379 -1.988 15.810 1.00 96.50 211 LEU A O 1
ATOM 1725 N N . ILE A 1 212 ? -10.490 -3.770 14.449 1.00 96.88 212 ILE A N 1
ATOM 1726 C CA . ILE A 1 212 ? -9.637 -4.639 15.283 1.00 96.88 212 ILE A CA 1
ATOM 1727 C C . ILE A 1 212 ? -8.280 -3.971 15.551 1.00 96.88 212 ILE A C 1
ATOM 1729 O O . ILE A 1 212 ? -7.802 -3.939 16.686 1.00 96.88 212 ILE A O 1
ATOM 1733 N N . TYR A 1 213 ? -7.660 -3.384 14.522 1.00 97.75 213 TYR A N 1
ATOM 1734 C CA . TYR A 1 213 ? -6.391 -2.685 14.704 1.00 97.75 213 TYR A CA 1
ATOM 1735 C C . TYR A 1 213 ? -6.532 -1.401 15.539 1.00 97.75 213 TYR A C 1
ATOM 1737 O O . TYR A 1 213 ? -5.667 -1.101 16.366 1.00 97.75 213 TYR A O 1
ATOM 1745 N N . VAL A 1 214 ? -7.623 -0.650 15.359 1.00 97.50 214 VAL A N 1
ATOM 1746 C CA . VAL A 1 214 ? -7.946 0.517 16.195 1.00 97.50 214 VAL A CA 1
ATOM 1747 C C . VAL A 1 214 ? -8.084 0.118 17.665 1.00 97.50 214 VAL A C 1
ATOM 1749 O O . VAL A 1 214 ? -7.495 0.778 18.524 1.00 97.50 214 VAL A O 1
ATOM 1752 N N . ASP A 1 215 ? -8.792 -0.972 17.955 1.00 96.25 215 ASP A N 1
ATOM 1753 C CA . ASP A 1 215 ? -8.979 -1.479 19.314 1.00 96.25 215 ASP A CA 1
ATOM 1754 C C . ASP A 1 215 ? -7.645 -1.884 19.943 1.00 96.25 215 ASP A C 1
ATOM 1756 O O . ASP A 1 215 ? -7.351 -1.494 21.076 1.00 96.25 215 ASP A O 1
ATOM 1760 N N . TYR A 1 216 ? -6.791 -2.579 19.188 1.00 97.19 216 TYR A N 1
ATOM 1761 C CA . TYR A 1 216 ? -5.427 -2.885 19.616 1.00 97.19 216 TYR A CA 1
ATOM 1762 C C . TYR A 1 216 ? -4.646 -1.611 19.980 1.00 97.19 216 TYR A C 1
ATOM 1764 O O . TYR A 1 216 ? -4.083 -1.511 21.072 1.00 97.19 216 TYR A O 1
ATOM 1772 N N . LEU A 1 217 ? -4.638 -0.595 19.110 1.00 97.25 217 LEU A N 1
ATOM 1773 C CA . LEU A 1 217 ? -3.947 0.672 19.379 1.00 97.25 217 LEU A CA 1
ATOM 1774 C C . LEU A 1 217 ? -4.502 1.379 20.625 1.00 97.25 217 LEU A C 1
ATOM 1776 O O . LEU A 1 217 ? -3.734 1.931 21.419 1.00 97.25 217 LEU A O 1
ATOM 1780 N N . ALA A 1 218 ? -5.820 1.343 20.820 1.00 95.19 218 ALA A N 1
ATOM 1781 C CA . ALA A 1 218 ? -6.467 1.926 21.986 1.00 95.19 218 ALA A CA 1
ATOM 1782 C C . ALA A 1 218 ? -6.035 1.229 23.286 1.00 95.19 218 ALA A C 1
ATOM 1784 O O . ALA A 1 218 ? -5.756 1.919 24.269 1.00 95.19 218 ALA A O 1
ATOM 1785 N N . GLN A 1 219 ? -5.907 -0.103 23.283 1.00 93.94 219 GLN A N 1
ATOM 1786 C CA . GLN A 1 219 ? -5.394 -0.876 24.423 1.00 93.94 219 GLN A CA 1
ATOM 1787 C C . GLN A 1 219 ? -3.937 -0.528 24.757 1.00 93.94 219 GLN A C 1
ATOM 1789 O O . GLN A 1 219 ? -3.557 -0.497 25.927 1.00 93.94 219 GLN A O 1
ATOM 1794 N N . GLN A 1 220 ? -3.135 -0.187 23.745 1.00 94.50 220 GLN A N 1
ATOM 1795 C CA . GLN A 1 220 ? -1.757 0.283 23.928 1.00 94.50 220 GLN A CA 1
ATOM 1796 C C . GLN A 1 220 ? -1.658 1.766 24.339 1.00 94.50 220 GLN A C 1
ATOM 1798 O O . GLN A 1 220 ? -0.555 2.293 24.471 1.00 94.50 220 GLN A O 1
ATOM 1803 N N . ASN A 1 221 ? -2.785 2.456 24.560 1.00 93.81 221 ASN A N 1
ATOM 1804 C CA . ASN A 1 221 ? -2.859 3.899 24.831 1.00 93.81 221 ASN A CA 1
ATOM 1805 C C . ASN A 1 221 ? -2.263 4.781 23.715 1.00 93.81 221 ASN A C 1
ATOM 1807 O O . ASN A 1 221 ? -1.881 5.930 23.941 1.00 93.81 221 ASN A O 1
ATOM 1811 N N . GLU A 1 222 ? -2.225 4.277 22.482 1.00 95.38 222 GLU A N 1
ATOM 1812 C CA . GLU A 1 222 ? -1.671 4.958 21.310 1.00 95.38 222 GLU A CA 1
ATOM 1813 C C . GLU A 1 222 ? -2.718 5.890 20.665 1.00 95.38 222 GLU A C 1
ATOM 1815 O O . GLU A 1 222 ? -3.031 5.794 19.478 1.00 95.38 222 GLU A O 1
ATOM 1820 N N . ASN A 1 223 ? -3.291 6.808 21.455 1.00 93.50 223 ASN A N 1
ATOM 1821 C CA . ASN A 1 223 ? -4.482 7.593 21.082 1.00 93.50 223 ASN A CA 1
ATOM 1822 C C . ASN A 1 223 ? -4.308 8.439 19.802 1.00 93.50 223 ASN A C 1
ATOM 1824 O O . ASN A 1 223 ? -5.257 8.608 19.039 1.00 93.50 223 ASN A O 1
ATOM 1828 N N . ILE A 1 224 ? -3.094 8.933 19.530 1.00 94.44 224 ILE A N 1
ATOM 1829 C CA . ILE A 1 224 ? -2.791 9.660 18.284 1.00 94.44 224 ILE A CA 1
ATOM 1830 C C . ILE A 1 224 ? -2.900 8.720 17.075 1.00 94.44 224 ILE A C 1
ATOM 1832 O O . ILE A 1 224 ? -3.455 9.094 16.042 1.00 94.44 224 ILE A O 1
ATOM 1836 N N . LYS A 1 225 ? -2.395 7.484 17.199 1.00 96.44 225 LYS A N 1
ATOM 1837 C CA . LYS A 1 225 ? -2.474 6.479 16.130 1.00 96.44 225 LYS A CA 1
ATOM 1838 C C . LYS A 1 225 ? -3.910 6.007 15.926 1.00 96.44 225 LYS A C 1
ATOM 1840 O O . LYS A 1 225 ? -4.300 5.818 14.781 1.00 96.44 225 LYS A O 1
ATOM 1845 N N . VAL A 1 226 ? -4.691 5.887 17.004 1.00 97.38 226 VAL A N 1
ATOM 1846 C CA . VAL A 1 226 ? -6.132 5.593 16.944 1.00 97.38 226 VAL A CA 1
ATOM 1847 C C . VAL A 1 226 ? -6.859 6.613 16.071 1.00 97.38 226 VAL A C 1
ATOM 1849 O O . VAL A 1 226 ? -7.463 6.222 15.076 1.00 97.38 226 VAL A O 1
ATOM 1852 N N . LEU A 1 227 ? -6.760 7.913 16.385 1.00 97.00 227 LEU A N 1
ATOM 1853 C CA . LEU A 1 227 ? -7.463 8.935 15.600 1.00 97.00 227 LEU A CA 1
ATOM 1854 C C . LEU A 1 227 ? -6.981 8.956 14.148 1.00 97.00 227 LEU A C 1
ATOM 1856 O O . LEU A 1 227 ? -7.797 9.023 13.235 1.00 97.00 227 LEU A O 1
ATOM 1860 N N . LYS A 1 228 ? -5.668 8.829 13.925 1.00 97.00 228 LYS A N 1
ATOM 1861 C CA . LYS A 1 228 ? -5.113 8.762 12.571 1.00 97.00 228 LYS A CA 1
ATOM 1862 C C . LYS A 1 228 ? -5.684 7.583 11.781 1.00 97.00 228 LYS A C 1
ATOM 1864 O O . LYS A 1 228 ? -6.020 7.740 10.614 1.00 97.00 228 LYS A O 1
ATOM 1869 N N . GLN A 1 229 ? -5.789 6.408 12.397 1.00 97.00 229 GLN A N 1
ATOM 1870 C CA . GLN A 1 229 ? -6.327 5.227 11.729 1.00 97.00 229 GLN A CA 1
ATOM 1871 C C . GLN A 1 229 ? -7.824 5.376 11.435 1.00 97.00 229 GLN A C 1
ATOM 1873 O O . GLN A 1 229 ? -8.265 4.975 10.363 1.00 97.00 229 GLN A O 1
ATOM 1878 N N . LEU A 1 230 ? -8.588 6.004 12.332 1.00 97.81 230 LEU A N 1
ATOM 1879 C CA . LEU A 1 230 ? -10.002 6.312 12.106 1.00 97.81 230 LEU A CA 1
ATOM 1880 C C . LEU A 1 230 ? -10.187 7.315 10.956 1.00 97.81 230 LEU A C 1
ATOM 1882 O O . LEU A 1 230 ? -11.012 7.088 10.082 1.00 97.81 230 LEU A O 1
ATOM 1886 N N . GLN A 1 231 ? -9.358 8.354 10.871 1.00 97.00 231 GLN A N 1
ATOM 1887 C CA . GLN A 1 231 ? -9.369 9.282 9.731 1.00 97.00 231 GLN A CA 1
ATOM 1888 C C . GLN A 1 231 ? -9.024 8.583 8.407 1.00 97.00 231 GLN A C 1
ATOM 1890 O O . GLN A 1 231 ? -9.610 8.879 7.372 1.00 97.00 231 GLN A O 1
ATOM 1895 N N . ILE A 1 232 ? -8.097 7.620 8.423 1.00 96.19 232 ILE A N 1
ATOM 1896 C CA . ILE A 1 232 ? -7.802 6.799 7.239 1.00 96.19 232 ILE A CA 1
ATOM 1897 C C . ILE A 1 232 ? -9.023 5.954 6.851 1.00 96.19 232 ILE A C 1
ATOM 1899 O O . ILE A 1 232 ? -9.357 5.881 5.672 1.00 96.19 232 ILE A O 1
ATOM 1903 N N . MET A 1 233 ? -9.710 5.347 7.825 1.00 96.94 233 MET A N 1
ATOM 1904 C CA . MET A 1 233 ? -10.946 4.602 7.563 1.00 96.94 233 MET A CA 1
ATOM 1905 C C . MET A 1 233 ? -12.008 5.492 6.912 1.00 96.94 233 MET A C 1
ATOM 1907 O O . MET A 1 233 ? -12.633 5.056 5.955 1.00 96.94 233 MET A O 1
ATOM 1911 N N . GLU A 1 234 ? -12.181 6.728 7.385 1.00 96.38 234 GLU A N 1
ATOM 1912 C CA . GLU A 1 234 ? -13.133 7.690 6.813 1.00 96.38 234 GLU A CA 1
ATOM 1913 C C . GLU A 1 234 ? -12.876 7.982 5.331 1.00 96.38 234 GLU A C 1
ATOM 1915 O O . GLU A 1 234 ? -13.811 8.096 4.543 1.00 96.38 234 GLU A O 1
ATOM 1920 N N . LEU A 1 235 ? -11.599 8.093 4.956 1.00 96.12 235 LEU A N 1
ATOM 1921 C CA . LEU A 1 235 ? -11.181 8.415 3.594 1.00 96.12 235 LEU A CA 1
ATOM 1922 C C . LEU A 1 235 ? -11.253 7.216 2.642 1.00 96.12 235 LEU A C 1
ATOM 1924 O O . LEU A 1 235 ? -11.457 7.399 1.443 1.00 96.12 235 LEU A O 1
ATOM 1928 N N . GLU A 1 236 ? -11.028 6.005 3.150 1.00 93.88 236 GLU A N 1
ATOM 1929 C CA . GLU A 1 236 ? -10.797 4.819 2.317 1.00 93.88 236 GLU A CA 1
ATOM 1930 C C . GLU A 1 236 ? -11.964 3.826 2.307 1.00 93.88 236 GLU A C 1
ATOM 1932 O O . GLU A 1 236 ? -12.016 2.968 1.423 1.00 93.88 236 GLU A O 1
ATOM 1937 N N . LEU A 1 237 ? -12.886 3.900 3.272 1.00 95.38 237 LEU A N 1
ATOM 1938 C CA . LEU A 1 237 ? -13.961 2.923 3.426 1.00 95.38 237 LEU A CA 1
ATOM 1939 C C . LEU A 1 237 ? -15.336 3.507 3.110 1.00 95.38 237 LEU A C 1
ATOM 1941 O O . LEU A 1 237 ? -15.668 4.640 3.443 1.00 95.38 237 LEU A O 1
ATOM 1945 N N . VAL A 1 238 ? -16.174 2.659 2.518 1.00 94.88 238 VAL A N 1
ATOM 1946 C CA . VAL A 1 238 ? -17.617 2.881 2.446 1.00 94.88 238 VAL A CA 1
ATOM 1947 C C . VAL A 1 238 ? -18.251 2.125 3.601 1.00 94.88 238 VAL A C 1
ATOM 1949 O O . VAL A 1 238 ? -18.093 0.910 3.707 1.00 94.88 238 VAL A O 1
ATOM 1952 N N . PHE A 1 239 ? -18.966 2.846 4.455 1.00 94.75 239 PHE A N 1
ATOM 1953 C CA . PHE A 1 239 ? -19.641 2.272 5.611 1.00 94.75 239 PHE A CA 1
ATOM 1954 C C . PHE A 1 239 ? -21.091 1.933 5.269 1.00 94.75 239 PHE A C 1
ATOM 1956 O O . PHE A 1 239 ? -21.807 2.747 4.678 1.00 94.75 239 PHE A O 1
ATOM 1963 N N . SER A 1 240 ? -21.555 0.764 5.703 1.00 94.75 240 SER A N 1
ATOM 1964 C CA . SER A 1 240 ? -22.988 0.558 5.915 1.00 94.75 240 SER A CA 1
ATOM 1965 C C . SER A 1 240 ? -23.506 1.487 7.021 1.00 94.75 240 SER A C 1
ATOM 1967 O O . SER A 1 240 ? -22.732 2.095 7.763 1.00 94.75 240 SER A O 1
ATOM 1969 N N . GLN A 1 241 ? -24.828 1.610 7.148 1.00 92.31 241 GLN A N 1
ATOM 1970 C CA . GLN A 1 241 ? -25.425 2.478 8.166 1.00 92.31 241 GLN A CA 1
ATOM 1971 C C . GLN A 1 241 ? -24.990 2.080 9.588 1.00 92.31 241 GLN A C 1
ATOM 1973 O O . GLN A 1 241 ? -24.597 2.948 10.365 1.00 92.31 241 GLN A O 1
ATOM 1978 N N . ASP A 1 242 ? -24.977 0.780 9.894 1.00 93.00 242 ASP A N 1
ATOM 1979 C CA . ASP A 1 242 ? -24.562 0.254 11.201 1.00 93.00 242 ASP A CA 1
ATOM 1980 C C . ASP A 1 242 ? -23.070 0.498 11.470 1.00 93.00 242 ASP A C 1
ATOM 1982 O O . ASP A 1 242 ? -22.680 0.940 12.552 1.00 93.00 242 ASP A O 1
ATOM 1986 N N . GLU A 1 243 ? -22.218 0.274 10.467 1.00 96.19 243 GLU A N 1
ATOM 1987 C CA . GLU A 1 243 ? -20.778 0.523 10.583 1.00 96.19 243 GLU A CA 1
ATOM 1988 C C . GLU A 1 243 ? -20.476 2.010 10.748 1.00 96.19 243 GLU A C 1
ATOM 1990 O O . GLU A 1 243 ? -19.602 2.364 11.538 1.00 96.19 243 GLU A O 1
ATOM 1995 N N . LYS A 1 244 ? -21.213 2.891 10.056 1.00 96.81 244 LYS A N 1
ATOM 1996 C CA . LYS A 1 244 ? -21.022 4.340 10.171 1.00 96.81 244 LYS A CA 1
ATOM 1997 C C . LYS A 1 244 ? -21.306 4.817 11.591 1.00 96.81 244 LYS A C 1
ATOM 1999 O O . LYS A 1 244 ? -20.572 5.644 12.120 1.00 96.81 244 LYS A O 1
ATOM 2004 N N . ILE A 1 245 ? -22.326 4.267 12.234 1.00 96.31 245 ILE A N 1
ATOM 2005 C CA . ILE A 1 245 ? -22.647 4.590 13.622 1.00 96.31 245 ILE A CA 1
ATOM 2006 C C . ILE A 1 245 ? -21.510 4.183 14.571 1.00 96.31 245 ILE A C 1
ATOM 2008 O O . ILE A 1 245 ? -21.091 4.980 15.413 1.00 96.31 245 ILE A O 1
ATOM 2012 N N . ILE A 1 246 ? -20.989 2.959 14.425 1.00 96.31 246 ILE A N 1
ATOM 2013 C CA . ILE A 1 246 ? -19.854 2.475 15.227 1.00 96.31 246 ILE A CA 1
ATOM 2014 C C . ILE A 1 246 ? -18.617 3.343 14.964 1.00 96.31 246 ILE A C 1
ATOM 2016 O O . ILE A 1 246 ? -17.954 3.778 15.905 1.00 96.31 246 ILE A O 1
ATOM 2020 N N . PHE A 1 247 ? -18.333 3.637 13.694 1.00 97.75 247 PHE A N 1
ATOM 2021 C CA . PHE A 1 247 ? -17.241 4.509 13.274 1.00 97.75 247 PHE A CA 1
ATOM 2022 C C . PHE A 1 247 ? -17.326 5.893 13.929 1.00 97.75 247 PHE A C 1
ATOM 2024 O O . PHE A 1 247 ? -16.348 6.335 14.531 1.00 97.75 247 PHE A O 1
ATOM 2031 N N . LEU A 1 248 ? -18.491 6.546 13.863 1.00 98.06 248 LEU A N 1
ATOM 2032 C CA . LEU A 1 248 ? -18.717 7.871 14.442 1.00 98.06 248 LEU A CA 1
ATOM 2033 C C . LEU A 1 248 ? -18.503 7.869 15.961 1.00 98.06 248 LEU A C 1
ATOM 2035 O O . LEU A 1 248 ? -17.850 8.763 16.494 1.00 98.06 248 LEU A O 1
ATOM 2039 N N . GLY A 1 249 ? -18.965 6.829 16.663 1.00 97.19 249 GLY A N 1
ATOM 2040 C CA . GLY A 1 249 ? -18.682 6.665 18.091 1.00 97.19 249 GLY A CA 1
ATOM 2041 C C . GLY A 1 249 ? -17.182 6.529 18.384 1.00 97.19 249 GLY A C 1
ATOM 2042 O O . GLY A 1 249 ? -16.655 7.168 19.300 1.00 97.19 249 GLY A O 1
ATOM 2043 N N . SER A 1 250 ? -16.473 5.735 17.581 1.00 97.25 250 SER A N 1
ATOM 2044 C CA . SER A 1 250 ? -15.030 5.530 17.721 1.00 97.25 250 SER A CA 1
ATOM 2045 C C . SER A 1 250 ? -14.222 6.799 17.432 1.00 97.25 250 SER A C 1
ATOM 2047 O O . SER A 1 250 ? -13.319 7.129 18.206 1.00 97.25 250 SER A O 1
ATOM 2049 N N . ILE A 1 251 ? -14.539 7.537 16.362 1.00 98.00 251 ILE A N 1
ATOM 2050 C CA . ILE A 1 251 ? -13.827 8.776 16.008 1.00 98.00 251 ILE A CA 1
ATOM 2051 C C . ILE A 1 251 ? -14.136 9.907 16.987 1.00 98.00 251 ILE A C 1
ATOM 2053 O O . ILE A 1 251 ? -13.209 10.605 17.395 1.00 98.00 251 ILE A O 1
ATOM 2057 N N . ALA A 1 252 ? -15.372 10.006 17.485 1.00 97.81 252 ALA A N 1
ATOM 2058 C CA . ALA A 1 252 ? -15.731 10.941 18.546 1.00 97.81 252 ALA A CA 1
ATOM 2059 C C . ALA A 1 252 ? -14.916 10.697 19.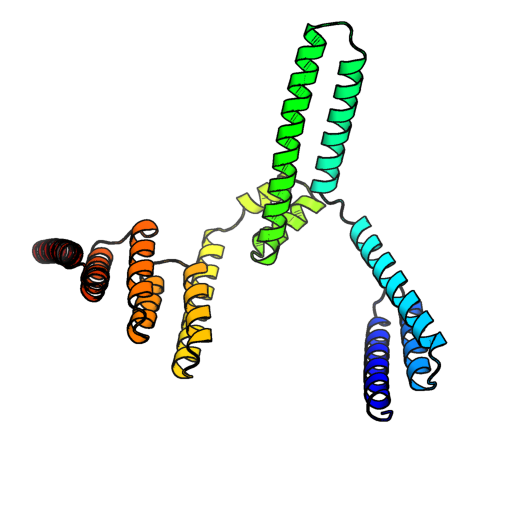825 1.00 97.81 252 ALA A C 1
ATOM 2061 O O . ALA A 1 252 ? -14.366 11.629 20.414 1.00 97.81 252 ALA A O 1
ATOM 2062 N N . ASN A 1 253 ? -14.759 9.433 20.234 1.00 96.44 253 ASN A N 1
ATOM 2063 C CA . ASN A 1 253 ? -13.892 9.074 21.357 1.00 96.44 253 ASN A CA 1
ATOM 2064 C C . ASN A 1 253 ? -12.416 9.410 21.072 1.00 96.44 253 ASN A C 1
ATOM 2066 O O . ASN A 1 253 ? -11.702 9.891 21.954 1.00 96.44 253 ASN A O 1
ATOM 2070 N N . GLY A 1 254 ? -11.958 9.202 19.835 1.00 96.25 254 GLY A N 1
ATOM 2071 C CA . GLY A 1 254 ? -10.627 9.606 19.379 1.00 96.25 254 GLY A CA 1
ATOM 2072 C C . GLY A 1 254 ? -10.381 11.111 19.529 1.00 96.25 254 GLY A C 1
ATOM 2073 O O . GLY A 1 254 ? -9.374 11.506 20.122 1.00 96.25 254 GLY A O 1
ATOM 2074 N N . TYR A 1 255 ? -11.315 11.939 19.057 1.00 97.56 255 TYR A N 1
ATOM 2075 C CA . TYR A 1 255 ? -11.285 13.395 19.210 1.00 97.56 255 TYR A CA 1
ATOM 2076 C C . TYR A 1 255 ? -11.320 13.819 20.679 1.00 97.56 255 TYR A C 1
ATOM 2078 O O . TYR A 1 255 ? -10.488 14.616 21.121 1.00 97.56 255 TYR A O 1
ATOM 2086 N N . TYR A 1 256 ? -12.212 13.222 21.471 1.00 96.50 256 TYR A N 1
ATOM 2087 C CA . TYR A 1 256 ? -12.335 13.504 22.899 1.00 96.50 256 TYR A CA 1
ATOM 2088 C C . TYR A 1 256 ? -11.015 13.270 23.644 1.00 96.50 256 TYR A C 1
ATOM 2090 O O . TYR A 1 256 ? -10.561 14.133 24.397 1.00 96.50 256 TYR A O 1
ATOM 2098 N N . LYS A 1 257 ? -10.337 12.143 23.384 1.00 95.00 257 LYS A N 1
ATOM 2099 C CA . LYS A 1 257 ? -9.028 11.835 23.987 1.00 95.00 257 LYS A CA 1
ATOM 2100 C C . LYS A 1 257 ? -7.914 12.806 23.579 1.00 95.00 257 LYS A C 1
ATOM 2102 O O . LYS A 1 257 ? -6.882 12.844 24.248 1.00 95.00 257 LYS A O 1
ATOM 2107 N N . GLN A 1 258 ? -8.103 13.577 22.509 1.00 94.75 258 GLN A N 1
ATOM 2108 C CA . GLN A 1 258 ? -7.191 14.638 22.070 1.00 94.75 258 GLN A CA 1
ATOM 2109 C C . GLN A 1 258 ? -7.665 16.046 22.452 1.00 94.75 258 GLN A C 1
ATOM 2111 O O . GLN A 1 258 ? -7.059 17.028 22.034 1.00 94.75 258 GLN A O 1
ATOM 2116 N N . ASN A 1 259 ? -8.697 16.159 23.296 1.00 95.56 259 ASN A N 1
ATOM 2117 C CA . ASN A 1 259 ? -9.320 17.421 23.706 1.00 95.56 259 ASN A CA 1
ATOM 2118 C C . ASN A 1 259 ? -9.935 18.224 22.542 1.00 95.56 259 ASN A C 1
ATOM 2120 O O . ASN A 1 259 ? -10.118 19.436 22.646 1.00 95.56 259 ASN A O 1
ATOM 2124 N N . GLN A 1 260 ? -10.276 17.549 21.444 1.00 97.00 260 GLN A N 1
ATOM 2125 C CA . GLN A 1 260 ? -11.002 18.112 20.306 1.00 97.00 260 GLN A CA 1
ATOM 2126 C C . GLN A 1 260 ? -12.506 17.969 20.556 1.00 97.00 260 GLN A C 1
ATOM 2128 O O . GLN A 1 260 ? -13.182 17.105 20.003 1.00 97.00 260 GLN A O 1
ATOM 2133 N N . PHE A 1 261 ? -13.013 18.731 21.527 1.00 97.38 261 PHE A N 1
ATOM 2134 C CA . PHE A 1 261 ? -14.355 18.505 22.068 1.00 97.38 261 PHE A CA 1
ATOM 2135 C C . PHE A 1 261 ? -15.480 18.861 21.096 1.00 97.38 261 PHE A C 1
ATOM 2137 O O . PHE A 1 261 ? -16.522 18.217 21.148 1.00 97.38 261 PHE A O 1
ATOM 2144 N N . LEU A 1 262 ? -15.268 19.846 20.219 1.00 98.00 262 LEU A N 1
ATOM 2145 C CA . LEU A 1 262 ? -16.269 20.244 19.229 1.00 98.00 262 LEU A CA 1
ATOM 2146 C C . LEU A 1 262 ? -16.455 19.137 18.190 1.00 98.00 262 LEU A C 1
ATOM 2148 O O . LEU A 1 262 ? -17.570 18.676 17.975 1.00 98.00 262 LEU A O 1
ATOM 2152 N N . GLU A 1 263 ? -15.355 18.630 17.638 1.00 97.69 263 GLU A N 1
ATOM 2153 C CA . GLU A 1 263 ? -15.364 17.534 16.669 1.00 97.69 263 GLU A CA 1
ATOM 2154 C C . GLU A 1 263 ? -15.913 16.238 17.288 1.00 97.69 263 GLU A C 1
ATOM 2156 O O . GLU A 1 263 ? -16.630 15.475 16.639 1.00 97.69 263 GLU A O 1
ATOM 2161 N N . ALA A 1 264 ? -15.626 15.998 18.573 1.00 98.25 264 ALA A N 1
ATOM 2162 C CA . ALA A 1 264 ? -16.213 14.883 19.307 1.00 98.25 264 ALA A CA 1
ATOM 2163 C C . ALA A 1 264 ? -17.736 15.025 19.465 1.00 98.25 264 ALA A C 1
ATOM 2165 O O . ALA A 1 264 ? -18.465 14.056 19.256 1.00 98.25 264 ALA A O 1
ATOM 2166 N N . GLU A 1 265 ? -18.222 16.210 19.845 1.00 98.19 265 GLU A N 1
ATOM 2167 C CA . GLU A 1 265 ? -19.653 16.486 20.007 1.00 98.19 265 GLU A CA 1
ATOM 2168 C C . GLU A 1 265 ? -20.408 16.342 18.680 1.00 98.19 265 GLU A C 1
ATOM 2170 O O . GLU A 1 265 ? -21.450 15.688 18.641 1.00 98.19 265 GLU A O 1
ATOM 2175 N N . GLU A 1 266 ? -19.862 16.883 17.590 1.00 98.25 266 GLU A N 1
ATOM 2176 C CA . GLU A 1 266 ? -20.426 16.748 16.243 1.00 98.25 266 GLU A CA 1
ATOM 2177 C C . GLU A 1 266 ? -20.576 15.275 15.841 1.00 98.25 266 GLU A C 1
ATOM 2179 O O . GLU A 1 266 ? -21.675 14.838 15.488 1.00 98.25 266 GLU A O 1
ATOM 2184 N N . ALA A 1 267 ? -19.513 14.480 15.986 1.00 97.88 267 ALA A N 1
ATOM 2185 C CA . ALA A 1 267 ? -19.538 13.064 15.629 1.00 97.88 267 ALA A CA 1
ATOM 2186 C C . ALA A 1 267 ? -20.497 12.240 16.513 1.00 97.88 267 ALA A C 1
ATOM 2188 O O . ALA A 1 267 ? -21.218 11.375 16.007 1.00 97.88 267 ALA A O 1
ATOM 2189 N N . TYR A 1 268 ? -20.570 12.515 17.823 1.00 98.31 268 TYR A N 1
ATOM 2190 C CA . TYR A 1 268 ? -21.547 11.856 18.699 1.00 98.31 268 TYR A CA 1
ATOM 2191 C C . TYR A 1 268 ? -22.992 12.212 18.337 1.00 98.31 268 TYR A C 1
ATOM 2193 O O . TYR A 1 268 ? -23.865 11.341 18.389 1.00 98.31 268 TYR A O 1
ATOM 2201 N N . ASN A 1 269 ? -23.252 13.466 17.965 1.00 98.25 269 ASN A N 1
ATOM 2202 C CA . ASN A 1 269 ? -24.580 13.902 17.548 1.00 98.25 269 ASN A CA 1
ATOM 2203 C C . ASN A 1 269 ? -25.001 13.228 16.235 1.00 98.25 269 ASN A C 1
ATOM 2205 O O . ASN A 1 269 ? -26.111 12.697 16.172 1.00 98.25 269 ASN A O 1
ATOM 2209 N N . GLU A 1 270 ? -24.111 13.143 15.240 1.00 97.56 270 GLU A N 1
ATOM 2210 C CA . GLU A 1 270 ? -24.386 12.417 13.990 1.00 97.56 270 GLU A CA 1
ATOM 2211 C C . GLU A 1 270 ? -24.675 10.928 14.263 1.00 97.56 270 GLU A C 1
ATOM 2213 O O . GLU A 1 270 ? -25.658 10.376 13.762 1.00 97.56 270 GLU A O 1
ATOM 2218 N N . ALA A 1 271 ? -23.886 10.276 15.128 1.00 96.94 271 ALA A N 1
ATOM 2219 C CA . ALA A 1 271 ? -24.126 8.882 15.511 1.00 96.94 271 ALA A CA 1
ATOM 2220 C C . ALA A 1 271 ? -25.509 8.693 16.158 1.00 96.94 271 ALA A C 1
ATOM 2222 O O . ALA A 1 271 ? -26.219 7.727 15.866 1.00 96.94 271 ALA A O 1
ATOM 2223 N N . LEU A 1 272 ? -25.905 9.619 17.036 1.00 96.44 272 LEU A N 1
ATOM 2224 C CA . LEU A 1 272 ? -27.186 9.581 17.735 1.00 96.44 272 LEU A CA 1
ATOM 2225 C C . LEU A 1 272 ? -28.372 9.784 16.785 1.00 96.44 272 LEU A C 1
ATOM 2227 O O . LEU A 1 272 ? -29.401 9.124 16.944 1.00 96.44 272 LEU A O 1
ATOM 2231 N N . GLU A 1 273 ? -28.249 10.677 15.805 1.00 96.31 273 GLU A N 1
ATOM 2232 C CA . GLU A 1 273 ? -29.268 10.879 14.772 1.00 96.31 273 GLU A CA 1
ATOM 2233 C C . GLU A 1 273 ? -29.479 9.613 13.936 1.00 96.31 273 GLU A C 1
ATOM 2235 O O . GLU A 1 273 ? -30.620 9.177 13.754 1.00 96.31 273 GLU A O 1
ATOM 2240 N N . LEU A 1 274 ? -28.391 8.965 13.512 1.00 95.19 274 LEU A N 1
ATOM 2241 C CA . LEU A 1 274 ? -28.453 7.710 12.764 1.00 95.19 274 LEU A CA 1
ATOM 2242 C C . LEU A 1 274 ? -29.060 6.568 13.593 1.00 95.19 274 LEU A C 1
ATOM 2244 O O . LEU A 1 274 ? -29.933 5.852 13.097 1.00 95.19 274 LEU A O 1
ATOM 2248 N N . TYR A 1 275 ? -28.678 6.436 14.868 1.00 92.56 275 TYR A N 1
ATOM 2249 C CA . TYR A 1 275 ? -29.289 5.465 15.784 1.00 92.56 275 TYR A CA 1
ATOM 2250 C C . TYR A 1 275 ? -30.799 5.685 15.941 1.00 92.56 275 TYR A C 1
ATOM 2252 O O . TYR A 1 275 ? -31.574 4.727 15.929 1.00 92.56 275 TYR A O 1
ATOM 2260 N N . ARG A 1 276 ? -31.237 6.943 16.080 1.00 93.75 276 ARG A N 1
ATOM 2261 C CA . ARG A 1 276 ? -32.663 7.285 16.193 1.00 93.75 276 ARG A CA 1
ATOM 2262 C C . ARG A 1 276 ? -33.430 6.939 14.922 1.00 93.75 276 ARG A C 1
ATOM 2264 O O . ARG A 1 276 ? -34.537 6.419 15.023 1.00 93.75 276 ARG A O 1
ATOM 2271 N N . ALA A 1 277 ? -32.849 7.197 13.752 1.00 92.44 277 ALA A N 1
ATOM 2272 C CA . ALA A 1 277 ? -33.460 6.845 12.475 1.00 92.44 277 ALA A CA 1
ATOM 2273 C C . ALA A 1 277 ? -33.632 5.322 12.326 1.00 92.44 277 ALA A C 1
ATOM 2275 O O . ALA A 1 277 ? -34.697 4.866 11.915 1.00 92.44 277 ALA A O 1
ATOM 2276 N N . LEU A 1 278 ? -32.632 4.525 12.721 1.00 90.00 278 LEU A N 1
ATOM 2277 C CA . LEU A 1 278 ? -32.744 3.061 12.729 1.00 90.00 278 LEU A CA 1
ATOM 2278 C C . LEU A 1 278 ? -33.846 2.567 13.672 1.00 90.00 278 LEU A C 1
ATOM 2280 O O . LEU A 1 278 ? -34.619 1.688 13.304 1.00 90.00 278 LEU A O 1
ATOM 2284 N N . ALA A 1 279 ? -33.954 3.154 14.865 1.00 89.38 279 ALA A N 1
ATOM 2285 C CA . ALA A 1 279 ? -34.974 2.781 15.844 1.00 89.38 279 ALA A CA 1
ATOM 2286 C C . ALA A 1 279 ? -36.411 3.133 15.415 1.00 89.38 279 ALA A C 1
ATOM 2288 O O . ALA A 1 279 ? -37.356 2.585 15.969 1.00 89.38 279 ALA A O 1
ATOM 2289 N N . GLN A 1 280 ? -36.592 4.061 14.470 1.00 90.12 280 GLN A N 1
ATOM 2290 C CA . GLN A 1 280 ? -37.908 4.409 13.918 1.00 90.12 280 GLN A CA 1
ATOM 2291 C C . GLN A 1 280 ? -38.319 3.518 12.738 1.00 90.12 280 GLN A C 1
ATOM 2293 O O . GLN A 1 280 ? -39.509 3.424 12.440 1.00 90.12 280 GLN A O 1
ATOM 2298 N N . ASN A 1 281 ? -37.348 2.903 12.060 1.00 81.44 281 ASN A N 1
ATOM 2299 C CA . ASN A 1 281 ? -37.559 2.119 10.842 1.00 81.44 281 ASN A CA 1
ATOM 2300 C C . ASN A 1 281 ? -37.610 0.598 11.080 1.00 81.44 281 ASN A C 1
ATOM 2302 O O . ASN A 1 281 ? -37.968 -0.132 10.155 1.00 81.44 281 ASN A O 1
ATOM 2306 N N . ASN A 1 282 ? -37.258 0.139 12.285 1.00 63.56 282 ASN A N 1
ATOM 2307 C CA . ASN A 1 282 ? -37.325 -1.257 12.739 1.00 63.56 282 ASN A CA 1
ATOM 2308 C C . ASN A 1 282 ? -38.469 -1.457 13.737 1.00 63.56 282 ASN A C 1
ATOM 2310 O O . ASN A 1 282 ? -39.051 -2.565 13.737 1.00 63.56 282 ASN A O 1
#